Protein AF-A0A8J4RFL9-F1 (afdb_monomer)

Solvent-accessible surface area (backbone atoms only — not comparable to full-atom values): 14810 Å² total; per-residue (Å²): 107,66,73,59,56,50,70,70,55,59,90,85,46,52,69,60,46,53,51,45,50,51,52,49,50,50,54,50,48,52,56,54,48,62,54,50,42,25,54,25,78,88,84,47,94,71,50,40,54,69,61,37,51,50,52,53,50,51,44,49,52,52,45,53,51,51,49,52,54,49,53,69,36,73,90,69,62,35,39,72,79,49,70,60,87,88,47,78,41,69,47,63,79,94,57,52,73,58,56,46,52,51,53,44,50,52,52,28,51,56,52,25,70,74,39,61,93,89,52,69,61,74,82,67,68,48,71,63,63,66,47,79,78,53,92,75,23,35,39,29,29,37,38,77,51,80,84,62,84,77,74,43,80,45,70,36,76,41,65,64,75,44,64,86,51,29,49,51,58,20,54,52,51,50,52,47,52,49,50,39,71,75,66,71,39,68,66,61,48,49,54,52,50,54,50,53,52,50,29,56,78,70,64,69,60,69,67,77,32,67,49,74,62,64,70,30,52,82,94,72,67,77,80,87,47,90,84,69,57,53,71,58,46,50,50,45,53,55,47,24,72,78,38,71,84,60,62,76,54,80,61,73

Radius of gyration: 23.86 Å; Cα contacts (8 Å, |Δi|>4): 238; chains: 1; bounding box: 53×43×61 Å

InterPro domains:
  IPR006134 DNA-directed DNA polymerase, family B, multifunctional domain [PF00136] (2-241)
  IPR017964 DNA-directed DNA polymerase, family B, conserved site [PS00116] (82-90)
  IPR023211 DNA polymerase, palm domain superfamily [G3DSA:3.90.1600.10] (46-157)
  IPR030559 DNA polymerase zeta catalytic subunit [PTHR45812] (1-252)
  IPR042087 DNA polymerase family B, thumb domain [G3DSA:1.10.132.60] (158-251)
  IPR043502 DNA/RNA polymerase superfamily [SSF56672] (2-246)

Foldseek 3Di:
DLVVVLVPDDPVPVVVNVVSVVVVVVVVVVVVVVLVLLCPVPPHPHHPVVVNVVVQVVLVVLVVVLQVVQCPDVVQVWHFDDDDSQDTDIDRPPDDPVVCVVSVVVSQVVSQVVDDPPDGDDDAWDFPPKDDDDVQFIWGFIDRDPPDPDTDTDTTPDPLPDLQFFQLVNVLVVVLVVCCRPPVDPVVSVVSVVVSVVCVVVVVDDCNRRDHDFFDAPPPFDPPDPVRDDPVVVVQVVVCVVPVVSRDDGRD

Mean predicted aligned error: 6.04 Å

Secondary structure (DSSP, 8-state):
-HHHHHHTS-TT-HHHHHHHHHHHHHHHHHHHHHHHHHT-TTT-SS--HHHHHHHHHHHHHHHHHHHHHHHH-GGGTEEEEEEETTEEEEEETT--HHHHHHHHHHHHHHHHHHSPTT-------EEEEEEEEETTEEEEEEESSTT--S-EEEEESSTTT-TTS-HHHHHHHHHHHHHHHHH--HHHHHHHHHHHHHHHHTT-S-GGGG-------TTSS--S-GGGS-HHHHHHHHHHHH-GGGPPPTT-

Sequence (252 aa):
MVKQAMKRLSPLQKILHRSFNARQLALKLIANVTYGYTAAGFTGRMPYAELADNIVQCGRSTLEKAISFVNAHDKWKAKVIYGDTDSLFVLLKGCTVKESFRIGNEIVSAITAMNPNLVTLKMEKLYHPCFLLTKKRYVGYSYESPEQSELVFDAKGIEIVRRDTCGAVSKTLEKSLRLFFEHQNTSELKAYLQRQWTQILSGRVSLQDFVFTKEVRFGTYYTRSSSSLPPAAIVATKAMRADPRVEPRYAE

Nearest PDB structures (foldseek):
  8tlt-assembly1_A  TM=9.869E-01  e=3.791E-23  Saccharomyces cerevisiae
  8tlq-assembly1_A  TM=9.844E-01  e=4.289E-23  Saccharomyces cerevisiae
  6v93-assembly1_A  TM=9.829E-01  e=3.564E-23  Saccharomyces cerevisiae S288C
  7s0t-assembly1_A  TM=9.514E-01  e=1.805E-20  Saccharomyces cerevisiae
  6v8p-assembly1_A  TM=9.166E-01  e=1.592E-17  Saccharomyces cerevisiae S288C

Organism: NCBI:txid60419

Structure (mmCIF, N/CA/C/O backbone):
data_AF-A0A8J4RFL9-F1
#
_entry.id   AF-A0A8J4RFL9-F1
#
loop_
_atom_site.group_PDB
_atom_site.id
_atom_site.type_symbol
_atom_site.label_atom_id
_atom_site.label_alt_id
_atom_site.label_comp_id
_atom_site.label_asym_id
_atom_site.label_entity_id
_atom_site.label_seq_id
_atom_site.pdbx_PDB_ins_code
_atom_site.Cartn_x
_atom_site.Cartn_y
_atom_site.Cartn_z
_atom_site.occupancy
_atom_site.B_iso_or_equiv
_atom_site.auth_seq_id
_atom_site.auth_comp_id
_atom_site.auth_asym_id
_atom_site.auth_atom_id
_atom_site.pdbx_PDB_model_num
ATOM 1 N N . MET A 1 1 ? 3.009 21.215 12.769 1.00 84.56 1 MET A N 1
ATOM 2 C CA . MET A 1 1 ? 3.245 22.433 11.958 1.00 84.56 1 MET A CA 1
ATOM 3 C C . MET A 1 1 ? 3.033 22.220 10.454 1.00 84.56 1 MET A C 1
ATOM 5 O O . MET A 1 1 ? 1.976 22.609 9.984 1.00 84.56 1 MET A O 1
ATOM 9 N N . VAL A 1 2 ? 3.927 21.564 9.689 1.00 90.62 2 VAL A N 1
ATOM 10 C CA . VAL A 1 2 ? 3.789 21.469 8.205 1.00 90.62 2 VAL A CA 1
ATOM 11 C C . VAL A 1 2 ? 2.488 20.787 7.760 1.00 90.62 2 VAL A C 1
ATOM 13 O O . VAL A 1 2 ? 1.747 21.343 6.958 1.00 90.62 2 VAL A O 1
ATOM 16 N N . LYS A 1 3 ? 2.143 19.627 8.340 1.00 89.00 3 LYS A N 1
ATOM 17 C CA . LYS A 1 3 ? 0.873 18.937 8.037 1.00 89.00 3 LYS A CA 1
ATOM 18 C C . LYS A 1 3 ? -0.366 19.770 8.401 1.00 89.00 3 LYS A C 1
ATOM 20 O O . LYS A 1 3 ? -1.369 19.693 7.707 1.00 89.00 3 LYS A O 1
ATOM 25 N N . GLN A 1 4 ? -0.306 20.568 9.471 1.00 89.19 4 GLN A N 1
ATOM 26 C CA . GLN A 1 4 ? -1.409 21.455 9.869 1.00 89.19 4 GLN A CA 1
ATOM 27 C C . GLN A 1 4 ? -1.546 22.637 8.906 1.00 89.19 4 GLN A C 1
ATOM 29 O O . GLN A 1 4 ? -2.660 22.968 8.523 1.00 89.19 4 GLN A O 1
ATOM 34 N N . ALA A 1 5 ? -0.429 23.232 8.478 1.00 89.94 5 ALA A N 1
ATOM 35 C CA . ALA A 1 5 ? -0.427 24.279 7.460 1.00 89.94 5 ALA A CA 1
ATOM 36 C C . ALA A 1 5 ? -0.987 23.760 6.127 1.00 89.94 5 ALA A C 1
ATOM 38 O O . ALA A 1 5 ? -1.811 24.425 5.515 1.00 89.94 5 ALA A O 1
ATOM 39 N N . MET A 1 6 ? -0.618 22.537 5.731 1.00 90.25 6 MET A N 1
ATOM 40 C CA . MET A 1 6 ? -1.117 21.893 4.512 1.00 90.25 6 MET A CA 1
ATOM 41 C C . MET A 1 6 ? -2.640 21.706 4.520 1.00 90.25 6 MET A C 1
ATOM 43 O O . MET A 1 6 ? -3.277 21.941 3.502 1.00 90.25 6 MET A O 1
ATOM 4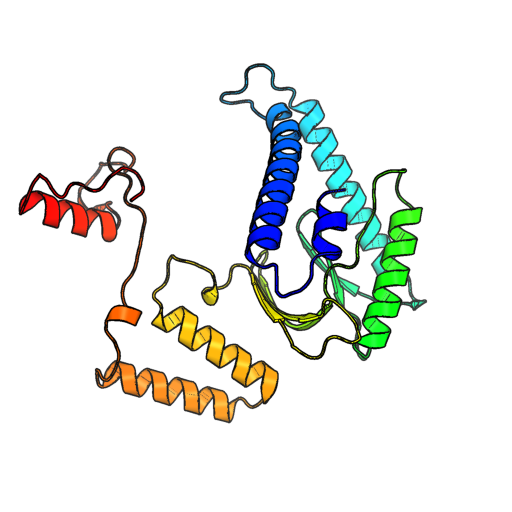7 N N . LYS A 1 7 ? -3.234 21.363 5.673 1.00 86.69 7 LYS A N 1
ATOM 48 C CA . LYS A 1 7 ? -4.696 21.243 5.830 1.00 86.69 7 LYS A CA 1
ATOM 49 C C . LYS A 1 7 ? -5.455 22.573 5.730 1.00 86.69 7 LYS A C 1
ATOM 51 O O . LYS A 1 7 ? -6.658 22.550 5.523 1.00 86.69 7 LYS A O 1
ATOM 56 N N . ARG A 1 8 ? -4.784 23.711 5.932 1.00 89.12 8 ARG A N 1
ATOM 57 C CA . ARG A 1 8 ? -5.395 25.051 5.858 1.00 89.12 8 ARG A CA 1
ATOM 58 C C . ARG A 1 8 ? -5.374 25.638 4.444 1.00 89.12 8 ARG A C 1
ATOM 60 O O . ARG A 1 8 ? -5.935 26.706 4.234 1.00 89.12 8 ARG A O 1
ATOM 67 N N . LEU A 1 9 ? -4.691 24.985 3.502 1.00 87.88 9 LEU A N 1
ATOM 68 C CA . LEU A 1 9 ? -4.610 25.445 2.118 1.00 87.88 9 LEU A CA 1
ATOM 69 C C . LEU A 1 9 ? -5.938 25.231 1.395 1.00 87.88 9 LEU A C 1
ATOM 71 O O . LEU A 1 9 ? -6.615 24.225 1.610 1.00 87.88 9 LEU A O 1
ATOM 75 N N . SER A 1 10 ? -6.279 26.153 0.496 1.00 85.81 10 SER A N 1
ATOM 76 C CA . SER A 1 10 ? -7.449 25.984 -0.363 1.00 85.81 10 SER A CA 1
ATOM 77 C C . SER A 1 10 ? -7.164 24.982 -1.498 1.00 85.81 10 SER A C 1
ATOM 79 O O . SER A 1 10 ? -6.012 24.845 -1.927 1.00 85.81 10 SER A O 1
ATOM 81 N N . PRO A 1 11 ? -8.194 24.317 -2.060 1.00 80.44 11 PRO A N 1
ATOM 82 C CA . PRO A 1 11 ? -8.027 23.374 -3.176 1.00 80.44 11 PRO A CA 1
ATOM 83 C C . PRO A 1 11 ? -7.382 23.978 -4.437 1.00 80.44 11 PRO A C 1
ATOM 85 O O . PRO A 1 11 ? -6.819 23.255 -5.261 1.00 80.44 11 PRO A O 1
ATOM 88 N N . LEU A 1 12 ? -7.436 25.306 -4.588 1.00 84.62 12 LEU A N 1
ATOM 89 C CA . LEU A 1 12 ? -6.834 26.041 -5.704 1.00 84.62 12 LEU A CA 1
ATOM 90 C C . LEU A 1 12 ? -5.298 26.100 -5.604 1.00 84.62 12 LEU A C 1
ATOM 92 O O . LEU A 1 12 ? -4.608 26.197 -6.617 1.00 84.62 12 LEU A O 1
ATOM 96 N N . GLN A 1 13 ? -4.730 25.970 -4.402 1.00 90.19 13 GLN A N 1
ATOM 97 C CA . GLN A 1 13 ? -3.293 26.108 -4.141 1.00 90.19 13 GLN A CA 1
ATOM 98 C C . GLN A 1 13 ? -2.518 24.793 -4.350 1.00 90.19 13 GLN A C 1
ATOM 100 O O . GLN A 1 13 ? -1.691 24.395 -3.525 1.00 90.19 13 GLN A O 1
ATOM 105 N N . LYS A 1 14 ? -2.747 24.111 -5.481 1.00 90.44 14 LYS A N 1
ATOM 106 C CA . LYS A 1 14 ? -2.173 22.779 -5.768 1.00 90.44 14 LYS A CA 1
ATOM 107 C C . LYS A 1 14 ? -0.639 22.753 -5.734 1.00 90.44 14 LYS A C 1
ATOM 109 O O . LYS A 1 14 ? -0.051 21.800 -5.224 1.00 90.44 14 LYS A O 1
ATOM 114 N N . ILE A 1 15 ? 0.017 23.802 -6.239 1.00 93.25 15 ILE A N 1
ATOM 115 C CA . ILE A 1 15 ? 1.488 23.907 -6.262 1.00 93.25 15 ILE A CA 1
ATOM 116 C C . ILE A 1 15 ? 2.044 23.976 -4.834 1.00 93.25 15 ILE A C 1
ATOM 118 O O . ILE A 1 15 ? 2.958 23.228 -4.480 1.00 93.25 15 ILE A O 1
ATOM 122 N N . LEU A 1 16 ? 1.457 24.830 -3.992 1.00 92.81 16 LEU A N 1
ATOM 123 C CA . LEU A 1 16 ? 1.880 24.986 -2.603 1.00 92.81 16 LEU A CA 1
ATOM 124 C C . LEU A 1 16 ? 1.601 23.716 -1.791 1.00 92.81 16 LEU A C 1
ATOM 126 O O . LEU A 1 16 ? 2.461 23.274 -1.029 1.00 92.81 16 LEU A O 1
ATOM 130 N N . HIS A 1 17 ? 0.456 23.069 -2.029 1.00 92.62 17 HIS A N 1
ATOM 131 C CA . HIS A 1 17 ? 0.139 21.770 -1.441 1.00 92.62 17 HIS A CA 1
ATOM 132 C C . HIS A 1 17 ? 1.190 20.712 -1.812 1.00 92.62 17 HIS A C 1
ATOM 134 O O . HIS A 1 17 ? 1.687 20.002 -0.937 1.00 92.62 17 HIS A O 1
ATOM 140 N N . ARG A 1 18 ? 1.602 20.636 -3.088 1.00 92.44 18 ARG A N 1
ATOM 141 C CA . ARG A 1 18 ? 2.669 19.724 -3.538 1.00 92.44 18 ARG A CA 1
ATOM 142 C C . ARG A 1 18 ? 3.997 20.008 -2.831 1.00 92.44 18 ARG A C 1
ATOM 144 O O . ARG A 1 18 ? 4.653 19.063 -2.395 1.00 92.44 18 ARG A O 1
ATOM 151 N N . SER A 1 19 ? 4.367 21.279 -2.679 1.00 94.25 19 SER A N 1
ATOM 152 C CA . SER A 1 19 ? 5.590 21.690 -1.976 1.00 94.25 19 SER A CA 1
ATOM 153 C C . SER A 1 19 ? 5.569 21.299 -0.490 1.00 94.25 19 SER A C 1
ATOM 155 O O . SER A 1 19 ? 6.501 20.665 0.009 1.00 94.25 19 SER A O 1
ATOM 157 N N . PHE A 1 20 ? 4.472 21.574 0.223 1.00 94.56 20 PHE A N 1
ATOM 158 C CA . PHE A 1 20 ? 4.328 21.178 1.630 1.00 94.56 20 PHE A CA 1
ATOM 159 C C . PHE A 1 20 ? 4.263 19.662 1.814 1.00 94.56 20 PHE A C 1
ATOM 161 O O . PHE A 1 20 ? 4.826 19.143 2.783 1.00 94.56 20 PHE A O 1
ATOM 168 N N . ASN A 1 21 ? 3.649 18.943 0.872 1.00 94.00 21 ASN A N 1
ATOM 169 C CA . ASN A 1 21 ? 3.651 17.488 0.882 1.00 94.00 21 ASN A CA 1
ATOM 170 C C . ASN A 1 21 ? 5.071 16.924 0.684 1.00 94.00 21 ASN A C 1
ATOM 172 O O . ASN A 1 21 ? 5.480 16.022 1.410 1.00 94.00 21 ASN A O 1
ATOM 176 N N . ALA A 1 22 ? 5.867 17.492 -0.227 1.00 94.88 22 ALA A N 1
ATOM 177 C CA . ALA A 1 22 ? 7.271 17.110 -0.381 1.00 94.88 22 ALA A CA 1
ATOM 178 C C . ALA A 1 22 ? 8.072 17.378 0.907 1.00 94.88 22 ALA A C 1
ATOM 180 O O . ALA A 1 22 ? 8.805 16.508 1.375 1.00 94.88 22 ALA A O 1
ATOM 181 N N . ARG A 1 23 ? 7.864 18.539 1.545 1.00 95.81 23 ARG A N 1
ATOM 182 C CA . ARG A 1 23 ? 8.533 18.892 2.807 1.00 95.81 23 ARG A CA 1
ATOM 183 C C . ARG A 1 23 ? 8.178 17.941 3.951 1.00 95.81 23 ARG A C 1
ATOM 185 O O . ARG A 1 23 ? 9.069 17.526 4.686 1.00 95.81 23 ARG A O 1
ATOM 192 N N . GLN A 1 24 ? 6.904 17.577 4.123 1.00 95.81 24 GLN A N 1
ATOM 193 C CA . GLN A 1 24 ? 6.524 16.635 5.185 1.00 95.81 24 GLN A CA 1
ATOM 194 C C . GLN A 1 24 ? 7.050 15.216 4.915 1.00 95.81 24 GLN A C 1
ATOM 196 O O . GLN A 1 24 ? 7.450 14.544 5.863 1.00 95.81 24 GLN A O 1
ATOM 201 N N . LEU A 1 25 ? 7.116 14.788 3.645 1.00 95.31 25 LEU A N 1
ATOM 202 C CA . LEU A 1 25 ? 7.735 13.513 3.268 1.00 95.31 25 LEU A CA 1
ATOM 203 C C . LEU A 1 25 ? 9.239 13.508 3.551 1.00 95.31 25 LEU A C 1
ATOM 205 O O . LEU A 1 25 ? 9.736 12.521 4.081 1.00 95.31 25 LEU A O 1
ATOM 209 N N . ALA A 1 26 ? 9.945 14.604 3.267 1.00 96.69 26 ALA A N 1
ATOM 210 C CA . ALA A 1 26 ? 11.363 14.737 3.591 1.00 96.69 26 ALA A CA 1
ATOM 211 C C . ALA A 1 26 ? 11.608 14.653 5.106 1.00 96.69 26 ALA A C 1
ATOM 213 O O . ALA A 1 26 ? 12.469 13.900 5.546 1.00 96.69 26 ALA A O 1
ATOM 214 N N . LEU A 1 27 ? 10.801 15.347 5.918 1.00 96.94 27 LEU A N 1
ATOM 215 C CA . LEU A 1 27 ? 10.886 15.259 7.382 1.00 96.94 27 LEU A CA 1
ATOM 216 C C . LEU A 1 27 ? 10.587 13.843 7.896 1.00 96.94 27 LEU A C 1
ATOM 218 O O . LEU A 1 27 ? 11.283 13.354 8.783 1.00 96.94 27 LEU A O 1
ATOM 222 N N . LYS A 1 28 ? 9.583 13.167 7.320 1.00 95.75 28 LYS A N 1
ATOM 223 C CA . LYS A 1 28 ? 9.293 11.758 7.624 1.00 95.75 28 LYS A CA 1
ATOM 224 C C . LYS A 1 28 ? 10.485 10.868 7.271 1.00 95.75 28 LYS A C 1
ATOM 226 O O . LYS A 1 28 ? 10.839 9.996 8.056 1.00 95.75 28 LYS A O 1
ATOM 231 N N . LEU A 1 29 ? 11.095 11.083 6.107 1.00 96.31 29 LEU A N 1
ATOM 232 C CA . LEU A 1 29 ? 12.252 10.314 5.668 1.00 96.31 29 LEU A CA 1
ATOM 233 C C . LEU A 1 29 ? 13.429 10.511 6.622 1.00 96.31 29 LEU A C 1
ATOM 235 O O . LEU A 1 29 ? 14.004 9.511 7.026 1.00 96.31 29 LEU A O 1
ATOM 239 N N . ILE A 1 30 ? 13.722 11.750 7.035 1.00 97.00 30 ILE A N 1
ATOM 240 C CA . ILE A 1 30 ? 14.765 12.057 8.027 1.00 97.00 30 ILE A CA 1
ATOM 241 C C . ILE A 1 30 ? 14.536 11.250 9.309 1.00 97.00 30 ILE A C 1
ATOM 243 O O . ILE A 1 30 ? 15.426 10.520 9.726 1.00 97.00 30 ILE A O 1
ATOM 247 N N . ALA A 1 31 ? 13.330 11.294 9.882 1.00 95.31 31 ALA A N 1
ATOM 248 C CA . ALA A 1 31 ? 13.017 10.526 11.088 1.00 95.31 31 ALA A CA 1
ATOM 249 C C . ALA A 1 31 ? 13.200 9.008 10.886 1.00 95.31 31 ALA A C 1
ATOM 251 O O . ALA A 1 31 ? 13.800 8.332 11.722 1.00 95.31 31 ALA A O 1
ATOM 252 N N . ASN A 1 32 ? 12.736 8.476 9.751 1.00 94.62 32 ASN A N 1
ATOM 253 C CA . ASN A 1 32 ? 12.863 7.055 9.430 1.00 94.62 32 ASN A CA 1
ATOM 254 C C . ASN A 1 32 ? 14.326 6.623 9.240 1.00 94.62 32 ASN A C 1
ATOM 256 O O . ASN A 1 32 ? 14.696 5.543 9.699 1.00 94.62 32 ASN A O 1
ATOM 260 N N . VAL A 1 33 ? 15.161 7.437 8.582 1.00 94.50 33 VAL A N 1
ATOM 261 C CA . VAL A 1 33 ? 16.588 7.116 8.400 1.00 94.50 33 VAL A CA 1
ATOM 262 C C . VAL A 1 33 ? 17.385 7.302 9.686 1.00 94.50 33 VAL A C 1
ATOM 264 O O . VAL A 1 33 ? 18.345 6.569 9.882 1.00 94.50 33 VAL A O 1
ATOM 267 N N . THR A 1 34 ? 16.987 8.210 10.585 1.00 94.12 34 THR A N 1
ATOM 268 C CA . THR A 1 34 ? 17.603 8.334 11.917 1.00 94.12 34 THR A CA 1
ATOM 269 C C . THR A 1 34 ? 17.445 7.042 12.711 1.00 94.12 34 THR A C 1
ATOM 271 O O . THR A 1 34 ? 18.422 6.560 13.275 1.00 94.12 34 THR A O 1
ATOM 274 N N . TYR A 1 35 ? 16.250 6.443 12.699 1.00 92.94 35 TYR A N 1
ATOM 275 C CA . TYR A 1 35 ? 16.051 5.095 13.236 1.00 92.94 35 TYR A CA 1
ATOM 276 C C . TYR A 1 35 ? 16.860 4.056 12.444 1.00 92.94 35 TYR A C 1
ATOM 278 O O . TYR A 1 35 ? 17.628 3.310 13.032 1.00 92.94 35 TYR A O 1
ATOM 286 N N . GLY A 1 36 ? 16.758 4.032 11.110 1.00 93.00 36 GLY A N 1
ATOM 287 C CA . GLY A 1 36 ? 17.457 3.037 10.285 1.00 93.00 36 GLY A CA 1
ATOM 288 C C . GLY A 1 36 ? 18.986 3.055 10.428 1.00 93.00 36 GLY A C 1
ATOM 289 O O . GLY A 1 36 ? 19.631 2.028 10.230 1.00 93.00 36 GLY A O 1
ATOM 290 N N . TYR A 1 37 ? 19.567 4.195 10.813 1.00 94.56 37 TYR A N 1
ATOM 291 C CA . TYR A 1 37 ? 20.997 4.342 11.070 1.00 94.56 37 TYR A CA 1
ATOM 292 C C . TYR A 1 37 ? 21.482 3.470 12.236 1.00 94.56 37 TYR A C 1
ATOM 294 O O . TYR A 1 37 ? 22.607 2.975 12.185 1.00 94.56 37 TYR A O 1
ATOM 302 N N . THR A 1 38 ? 20.642 3.214 13.247 1.00 94.25 38 THR A N 1
ATOM 303 C CA . THR A 1 38 ? 21.023 2.350 14.377 1.00 94.25 38 THR A CA 1
ATOM 304 C C . THR A 1 38 ? 21.258 0.905 13.925 1.00 94.25 38 THR A C 1
ATOM 306 O O . THR A 1 38 ? 22.129 0.235 14.463 1.00 94.25 38 THR A O 1
ATOM 309 N N . ALA A 1 39 ? 20.578 0.446 12.871 1.00 92.56 39 ALA A N 1
ATOM 310 C CA . ALA A 1 39 ? 20.733 -0.894 12.301 1.00 92.56 39 ALA A CA 1
ATOM 311 C C . ALA A 1 39 ? 21.729 -0.971 11.123 1.00 92.56 39 ALA A C 1
ATOM 313 O O . ALA A 1 39 ? 21.798 -1.995 10.441 1.00 92.56 39 ALA A O 1
ATOM 314 N N . ALA A 1 40 ? 22.483 0.094 10.823 1.00 91.44 40 ALA A N 1
ATOM 315 C CA . ALA A 1 40 ? 23.316 0.182 9.620 1.00 91.44 40 ALA A CA 1
ATOM 316 C C . ALA A 1 40 ? 24.628 -0.634 9.711 1.00 91.44 40 ALA A C 1
ATOM 318 O O . ALA A 1 40 ? 25.719 -0.082 9.611 1.00 91.44 40 ALA A O 1
ATOM 319 N N . GLY A 1 41 ? 24.543 -1.956 9.876 1.00 86.81 41 GLY A N 1
ATOM 320 C CA . GLY A 1 41 ? 25.707 -2.827 10.098 1.00 86.81 41 GLY A CA 1
ATOM 321 C C . GLY A 1 41 ? 26.650 -3.013 8.899 1.00 86.81 41 GLY A C 1
ATOM 322 O O . GLY A 1 41 ? 27.813 -3.336 9.099 1.00 86.81 41 GLY A O 1
ATOM 323 N N . PHE A 1 42 ? 26.187 -2.803 7.659 1.00 87.62 42 PHE A N 1
ATOM 324 C CA . PHE A 1 42 ? 27.010 -3.037 6.458 1.00 87.62 42 PHE A CA 1
ATOM 325 C C . PHE A 1 42 ? 27.883 -1.830 6.069 1.00 87.62 42 PHE A C 1
ATOM 327 O O . PHE A 1 42 ? 29.055 -1.988 5.750 1.00 87.62 42 PHE A O 1
ATOM 334 N N . THR A 1 43 ? 27.319 -0.616 6.086 1.00 89.50 43 THR A N 1
ATOM 335 C CA . THR A 1 43 ? 27.992 0.630 5.648 1.00 89.50 43 THR A CA 1
ATOM 336 C C . THR A 1 43 ? 27.878 1.776 6.659 1.00 89.50 43 THR A C 1
ATOM 338 O O . THR A 1 43 ? 28.241 2.912 6.350 1.00 89.50 43 THR A O 1
ATOM 341 N N . GLY A 1 44 ? 27.300 1.535 7.838 1.00 88.19 44 GLY A N 1
ATOM 342 C CA . GLY A 1 44 ? 27.139 2.555 8.872 1.00 88.19 44 GLY A CA 1
ATOM 343 C C . GLY A 1 44 ? 28.449 2.839 9.597 1.00 88.19 44 GLY A C 1
ATOM 344 O O . GLY A 1 44 ? 29.319 1.983 9.703 1.00 88.19 44 GLY A O 1
ATOM 345 N N . ARG A 1 45 ? 28.589 4.064 10.114 1.00 92.31 45 ARG A N 1
ATOM 346 C CA . ARG A 1 45 ? 29.795 4.478 10.853 1.00 92.31 45 ARG A CA 1
ATOM 347 C C . ARG A 1 45 ? 29.703 4.194 12.353 1.00 92.31 45 ARG A C 1
ATOM 349 O O . ARG A 1 45 ? 30.727 4.163 13.018 1.00 92.31 45 ARG A O 1
ATOM 356 N N . MET A 1 46 ? 28.488 4.035 12.883 1.00 93.44 46 MET A N 1
ATOM 357 C CA . MET A 1 46 ? 28.230 3.786 14.305 1.00 93.44 46 MET A CA 1
ATOM 358 C C . MET A 1 46 ? 26.900 3.026 14.490 1.00 93.44 46 MET A C 1
ATOM 360 O O . MET A 1 46 ? 25.918 3.622 14.940 1.00 93.44 46 MET A O 1
ATOM 364 N N . PRO A 1 47 ? 26.816 1.751 14.064 1.00 94.00 47 PRO A N 1
ATOM 365 C CA . PRO A 1 47 ? 25.626 0.937 14.283 1.00 94.00 47 PRO A CA 1
ATOM 366 C C . PRO A 1 47 ? 25.500 0.528 15.758 1.00 94.00 47 PRO A C 1
ATOM 368 O O . PRO A 1 47 ? 26.497 0.284 16.433 1.00 94.00 47 PRO A O 1
ATOM 371 N N . TYR A 1 48 ? 24.263 0.420 16.236 1.00 94.31 48 TYR A N 1
ATOM 372 C CA . TYR A 1 48 ? 23.916 -0.138 17.539 1.00 94.31 48 TYR A CA 1
ATOM 373 C C . TYR A 1 48 ? 22.657 -1.002 17.386 1.00 94.31 48 TYR A C 1
ATOM 375 O O . TYR A 1 48 ? 21.523 -0.515 17.462 1.00 94.31 48 TYR A O 1
ATOM 383 N N . ALA A 1 49 ? 22.879 -2.281 17.074 1.00 92.81 49 ALA A N 1
ATOM 384 C CA . ALA A 1 49 ? 21.836 -3.216 16.658 1.00 92.81 49 ALA A CA 1
ATOM 385 C C . ALA A 1 49 ? 20.832 -3.496 17.783 1.00 92.81 49 ALA A C 1
ATOM 387 O O . ALA A 1 49 ? 19.630 -3.544 17.537 1.00 92.81 49 ALA A O 1
ATOM 388 N N . GLU A 1 50 ? 21.299 -3.564 19.028 1.00 95.19 50 GLU A N 1
ATOM 389 C CA . GLU A 1 50 ? 20.469 -3.822 20.202 1.00 95.19 50 GLU A CA 1
ATOM 390 C C . GLU A 1 50 ? 19.409 -2.731 20.395 1.00 95.19 50 GLU A C 1
ATOM 392 O O . GLU A 1 50 ? 18.270 -3.013 20.772 1.00 95.19 50 GLU A O 1
ATOM 397 N N . LEU A 1 51 ? 19.744 -1.470 20.105 1.00 95.88 51 LEU A N 1
ATOM 398 C CA . LEU A 1 51 ? 18.763 -0.385 20.129 1.00 95.88 51 LEU A CA 1
ATOM 399 C C . LEU A 1 51 ? 17.737 -0.534 19.004 1.00 95.88 51 LEU A C 1
ATOM 401 O O . LEU A 1 51 ? 16.550 -0.311 19.237 1.00 95.88 51 LEU A O 1
ATOM 405 N N . ALA A 1 52 ? 18.170 -0.912 17.799 1.00 94.94 52 ALA A N 1
ATOM 406 C CA . ALA A 1 52 ? 17.256 -1.151 16.685 1.00 94.94 52 ALA A CA 1
ATOM 407 C C . ALA A 1 52 ? 16.259 -2.276 17.004 1.00 94.94 52 ALA A C 1
ATOM 409 O O . ALA A 1 52 ? 15.051 -2.090 16.835 1.00 94.94 52 ALA A O 1
ATOM 410 N N . ASP A 1 53 ? 16.749 -3.395 17.537 1.00 95.38 53 ASP A N 1
ATOM 411 C CA . ASP A 1 53 ? 15.936 -4.554 17.905 1.00 95.38 53 ASP A CA 1
ATOM 412 C C . ASP A 1 53 ? 14.928 -4.207 19.004 1.00 95.38 53 ASP A C 1
ATOM 414 O O . ASP A 1 53 ? 13.745 -4.537 18.888 1.00 95.38 53 ASP A O 1
ATOM 418 N N . ASN A 1 54 ? 15.354 -3.460 20.028 1.00 96.62 54 ASN A N 1
ATOM 419 C CA . ASN A 1 54 ? 14.454 -2.974 21.073 1.00 96.62 54 ASN A CA 1
ATOM 420 C C . ASN A 1 54 ? 13.346 -2.071 20.507 1.00 96.62 54 ASN A C 1
ATOM 422 O O . ASN A 1 54 ? 12.185 -2.211 20.892 1.00 96.62 54 ASN A O 1
ATOM 426 N N . ILE A 1 55 ? 13.662 -1.176 19.564 1.00 95.25 55 ILE A N 1
ATOM 427 C CA . ILE A 1 55 ? 12.660 -0.317 18.914 1.00 95.25 55 ILE A CA 1
ATOM 428 C C . ILE A 1 55 ? 11.639 -1.164 18.138 1.00 95.25 55 ILE A C 1
ATOM 430 O O . ILE A 1 55 ? 10.430 -0.957 18.289 1.00 95.25 55 ILE A O 1
ATOM 434 N N . VAL A 1 56 ? 12.097 -2.140 17.346 1.00 95.69 56 VAL A N 1
ATOM 435 C CA . VAL A 1 56 ? 11.218 -3.039 16.574 1.00 95.69 56 VAL A CA 1
ATOM 436 C C . VAL A 1 56 ? 10.335 -3.872 17.500 1.00 95.69 56 VAL A C 1
ATOM 438 O O . VAL A 1 56 ? 9.127 -3.978 17.269 1.00 95.69 56 VAL A O 1
ATOM 441 N N . GLN A 1 57 ? 10.907 -4.425 18.570 1.00 96.19 57 GLN A N 1
ATOM 442 C CA . GLN A 1 57 ? 10.176 -5.238 19.536 1.00 96.19 57 GLN A CA 1
ATOM 443 C C . GLN A 1 57 ? 9.129 -4.416 20.296 1.00 96.19 57 GLN A C 1
ATOM 445 O O . GLN A 1 57 ? 7.996 -4.874 20.468 1.00 96.19 57 GLN A O 1
ATOM 450 N N . CYS A 1 58 ? 9.455 -3.183 20.690 1.00 94.88 58 CYS A N 1
ATOM 451 C CA . CYS A 1 58 ? 8.496 -2.251 21.283 1.00 94.88 58 CYS A CA 1
ATOM 452 C C . CYS A 1 58 ? 7.342 -1.937 20.321 1.00 94.88 58 CYS A C 1
ATOM 454 O O . CYS A 1 58 ? 6.177 -1.979 20.728 1.00 94.88 58 CYS A O 1
ATOM 456 N N . GLY A 1 59 ? 7.637 -1.681 19.041 1.00 94.56 59 GLY A N 1
ATOM 457 C CA . GLY A 1 59 ? 6.616 -1.458 18.012 1.00 94.56 59 GLY A CA 1
ATOM 458 C C . GLY A 1 59 ? 5.690 -2.665 17.845 1.00 94.56 59 GLY A C 1
ATOM 459 O O . GLY A 1 59 ? 4.466 -2.526 17.892 1.00 94.56 59 GLY A O 1
ATOM 460 N N . ARG A 1 60 ? 6.266 -3.869 17.752 1.00 95.69 60 ARG A N 1
ATOM 461 C CA . ARG A 1 60 ? 5.513 -5.125 17.653 1.00 95.69 60 ARG A CA 1
ATOM 462 C C . ARG A 1 60 ? 4.629 -5.368 18.875 1.00 95.69 60 ARG A C 1
ATOM 464 O O . ARG A 1 60 ? 3.441 -5.629 18.712 1.00 95.69 60 ARG A O 1
ATOM 471 N N . SER A 1 61 ? 5.183 -5.237 20.080 1.00 95.56 61 SER A N 1
ATOM 472 C CA . SER A 1 61 ? 4.439 -5.406 21.334 1.00 95.56 61 SER A CA 1
ATOM 473 C C . SER A 1 61 ? 3.277 -4.415 21.436 1.00 95.56 61 SER A C 1
ATOM 475 O O . SER A 1 61 ? 2.175 -4.784 21.835 1.00 95.56 61 SER A O 1
ATOM 477 N N . THR A 1 62 ? 3.495 -3.164 21.021 1.00 95.38 62 THR A N 1
ATOM 478 C CA . THR A 1 62 ? 2.455 -2.125 20.996 1.00 95.38 62 THR A CA 1
ATOM 479 C C . THR A 1 62 ? 1.318 -2.496 20.043 1.00 95.38 62 THR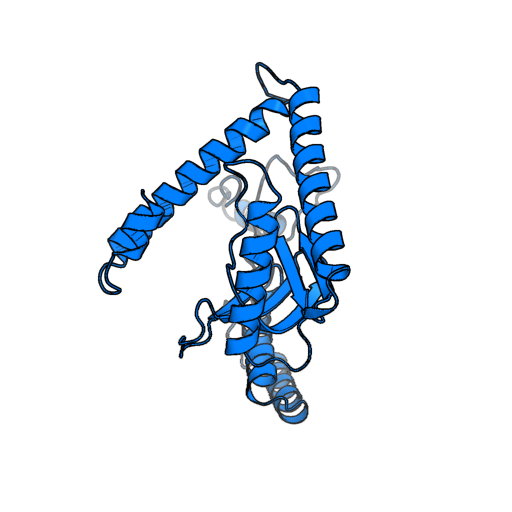 A C 1
ATOM 481 O O . THR A 1 62 ? 0.146 -2.400 20.413 1.00 95.38 62 THR A O 1
ATOM 484 N N . LEU A 1 63 ? 1.650 -2.981 18.842 1.00 95.25 63 LEU A N 1
ATOM 485 C CA . LEU A 1 63 ? 0.661 -3.428 17.862 1.00 95.25 63 LEU A CA 1
ATOM 486 C C . LEU A 1 63 ? -0.125 -4.647 18.367 1.00 95.25 63 LEU A C 1
ATOM 488 O O . LEU A 1 63 ? -1.351 -4.647 18.315 1.00 95.25 63 LEU A O 1
ATOM 492 N N . GLU A 1 64 ? 0.554 -5.669 18.887 1.00 95.50 64 GLU A N 1
ATOM 493 C CA . GLU A 1 64 ? -0.081 -6.890 19.405 1.00 95.50 64 GLU A CA 1
ATOM 494 C C . GLU A 1 64 ? -1.016 -6.589 20.589 1.00 95.50 64 GLU A C 1
ATOM 496 O O . GLU A 1 64 ? -2.130 -7.118 20.646 1.00 95.50 64 GLU A O 1
ATOM 501 N N . LYS A 1 65 ? -0.624 -5.675 21.488 1.00 95.19 65 LYS A N 1
ATOM 502 C CA . LYS A 1 65 ? -1.490 -5.183 22.574 1.00 95.19 65 LYS A CA 1
ATOM 503 C C . LYS A 1 65 ? -2.732 -4.477 22.035 1.00 95.19 65 LYS A C 1
ATOM 505 O O . LYS A 1 65 ? -3.833 -4.768 22.498 1.00 95.19 65 LYS A O 1
ATOM 510 N N . ALA A 1 66 ? -2.579 -3.606 21.036 1.00 95.56 66 ALA A N 1
ATOM 511 C CA . ALA A 1 66 ? -3.708 -2.939 20.392 1.00 95.56 66 ALA A CA 1
ATOM 512 C C . ALA A 1 66 ? -4.666 -3.945 19.722 1.00 95.56 66 ALA A C 1
ATOM 514 O O . ALA A 1 66 ? -5.880 -3.822 19.869 1.00 95.56 66 ALA A O 1
ATOM 515 N N . ILE A 1 67 ? -4.136 -4.974 19.048 1.00 95.69 67 ILE A N 1
ATOM 516 C CA . ILE A 1 67 ? -4.936 -6.052 18.438 1.00 95.69 67 ILE A CA 1
ATOM 517 C C . ILE A 1 67 ? -5.734 -6.808 19.499 1.00 95.69 67 ILE A C 1
ATOM 519 O O . ILE A 1 67 ? -6.941 -7.000 19.342 1.00 95.69 67 ILE A O 1
ATOM 523 N N . SER A 1 68 ? -5.060 -7.241 20.568 1.00 95.31 68 SER A N 1
ATOM 524 C CA . SER A 1 68 ? -5.685 -7.974 21.670 1.00 95.31 68 SER A CA 1
ATOM 525 C C . SER A 1 68 ? -6.799 -7.148 22.314 1.00 95.31 68 SER A C 1
ATOM 527 O O . SER A 1 68 ? -7.918 -7.630 22.472 1.00 95.31 68 SER A O 1
ATOM 529 N N . PHE A 1 69 ? -6.530 -5.869 22.579 1.00 95.38 69 PHE A N 1
ATOM 530 C CA . PHE A 1 69 ? -7.490 -4.954 23.184 1.00 95.38 69 PHE A CA 1
ATOM 531 C C . PHE A 1 69 ? -8.742 -4.743 22.323 1.00 95.38 69 PHE A C 1
ATOM 533 O O . PHE A 1 69 ? -9.853 -4.814 22.842 1.00 95.38 69 PHE A O 1
ATOM 540 N N . VAL A 1 70 ? -8.587 -4.536 21.009 1.00 95.50 70 VAL A N 1
ATOM 541 C CA . VAL A 1 70 ? -9.734 -4.375 20.095 1.00 95.50 70 VAL A CA 1
ATOM 542 C C . VAL A 1 70 ? -10.568 -5.650 20.020 1.00 95.50 70 VAL A C 1
ATOM 544 O O . VAL A 1 70 ? -11.792 -5.574 20.067 1.00 95.50 70 VAL A O 1
ATOM 547 N N . ASN A 1 71 ? -9.921 -6.814 19.919 1.00 94.69 71 ASN A N 1
ATOM 548 C CA . ASN A 1 71 ? -10.622 -8.094 19.805 1.00 94.69 71 ASN A CA 1
ATOM 549 C C . ASN A 1 71 ? -11.316 -8.520 21.111 1.00 94.69 71 ASN A C 1
ATOM 551 O O . ASN A 1 71 ? -12.313 -9.230 21.045 1.00 94.69 71 ASN A O 1
ATOM 555 N N . ALA A 1 72 ? -10.804 -8.109 22.275 1.00 93.81 72 ALA A N 1
ATOM 556 C CA . ALA A 1 72 ? -11.388 -8.423 23.581 1.00 93.81 72 ALA A CA 1
ATOM 557 C C . ALA A 1 72 ? -12.564 -7.503 23.969 1.00 93.81 72 ALA A C 1
ATOM 559 O O . ALA A 1 72 ? -13.230 -7.745 24.973 1.00 93.81 72 ALA A O 1
ATOM 560 N N . HIS A 1 73 ? -12.810 -6.422 23.222 1.00 91.12 73 HIS A N 1
ATOM 561 C CA . HIS A 1 73 ? -13.827 -5.437 23.578 1.00 91.12 73 HIS A CA 1
ATOM 562 C C . HIS A 1 73 ? -15.195 -5.765 22.954 1.00 91.12 73 HIS A C 1
ATOM 564 O O . HIS A 1 73 ? -15.525 -5.324 21.849 1.00 91.12 73 HIS A O 1
ATOM 570 N N . ASP A 1 74 ? -16.034 -6.489 23.698 1.00 88.12 74 ASP A N 1
ATOM 571 C CA . ASP A 1 74 ? -17.327 -7.006 23.213 1.00 88.12 74 ASP A CA 1
ATOM 572 C C . ASP A 1 74 ? -18.295 -5.926 22.702 1.00 88.12 74 ASP A C 1
ATOM 574 O O . ASP A 1 74 ? -19.078 -6.161 21.777 1.00 88.12 74 ASP A O 1
ATOM 578 N N . LYS A 1 75 ? -18.233 -4.711 23.265 1.00 89.69 75 LYS A N 1
ATOM 579 C CA . LYS A 1 75 ? -19.139 -3.606 22.906 1.00 89.69 75 LYS A CA 1
ATOM 580 C C . LYS A 1 75 ? -18.990 -3.160 21.453 1.00 89.69 75 LYS A C 1
ATOM 582 O O . LYS A 1 75 ? -19.982 -2.786 20.832 1.00 89.69 75 LYS A O 1
ATOM 587 N N . TRP A 1 76 ? -17.775 -3.202 20.906 1.00 90.75 76 TRP A N 1
ATOM 588 C CA . TRP A 1 76 ? -17.517 -2.739 19.542 1.00 90.75 76 TRP A CA 1
ATOM 589 C C . TRP A 1 76 ? -17.891 -3.774 18.483 1.00 90.75 76 TRP A C 1
ATOM 591 O O . TRP A 1 76 ? -18.018 -3.409 17.315 1.00 90.75 76 TRP A O 1
ATOM 601 N N . LYS A 1 77 ? -18.059 -5.052 18.867 1.00 91.06 77 LYS A N 1
ATOM 602 C CA . LYS A 1 77 ? -18.265 -6.181 17.936 1.00 91.06 77 LYS A CA 1
ATOM 603 C C . LYS A 1 77 ? -17.263 -6.152 16.769 1.00 91.06 77 LYS A C 1
ATOM 605 O O . LYS A 1 77 ? -17.593 -6.461 15.622 1.00 91.06 77 LYS A O 1
ATOM 610 N N . ALA A 1 78 ? -16.042 -5.735 17.084 1.00 94.31 78 ALA A N 1
ATOM 611 C CA . ALA A 1 78 ? -14.973 -5.461 16.146 1.00 94.31 78 ALA A CA 1
ATOM 612 C C . ALA A 1 78 ? -14.028 -6.659 16.049 1.00 94.31 78 ALA A C 1
ATOM 614 O O . ALA A 1 78 ? -13.762 -7.332 17.042 1.00 94.31 78 ALA A O 1
ATOM 615 N N . LYS A 1 79 ? -13.491 -6.914 14.854 1.00 95.19 79 LYS A N 1
ATOM 616 C CA . LYS A 1 79 ? -12.457 -7.937 14.664 1.00 95.19 79 LYS A CA 1
ATOM 617 C C . LYS A 1 79 ? -11.313 -7.391 13.833 1.00 95.19 79 LYS A C 1
ATOM 619 O O . LYS A 1 79 ? -11.531 -6.952 12.706 1.00 95.19 79 LYS A O 1
ATOM 624 N N . VAL A 1 80 ? -10.089 -7.471 14.340 1.00 96.31 80 VAL A N 1
ATOM 625 C CA . VAL A 1 80 ? -8.906 -7.148 13.536 1.00 96.31 80 VAL A CA 1
ATOM 626 C C . VAL A 1 80 ? -8.681 -8.259 12.509 1.00 96.31 80 VAL A C 1
ATOM 628 O O . VAL A 1 80 ? -8.540 -9.427 12.871 1.00 96.31 80 VAL A O 1
ATOM 631 N N . ILE A 1 81 ? -8.668 -7.901 11.225 1.00 95.00 81 ILE A N 1
ATOM 632 C CA . ILE A 1 81 ? -8.516 -8.847 10.104 1.00 95.00 81 ILE A CA 1
ATOM 633 C C . ILE A 1 81 ? -7.167 -8.732 9.396 1.00 95.00 81 ILE A C 1
ATOM 635 O O . ILE A 1 81 ? -6.741 -9.670 8.728 1.00 95.00 81 ILE A O 1
ATOM 639 N N . TYR A 1 82 ? -6.494 -7.591 9.530 1.00 93.50 82 TYR A N 1
ATOM 640 C CA . TYR A 1 82 ? -5.191 -7.353 8.925 1.00 93.50 82 TYR A CA 1
ATOM 641 C C . TYR A 1 82 ? -4.403 -6.327 9.745 1.00 93.50 82 TYR A C 1
ATOM 643 O O . TYR A 1 82 ? -4.983 -5.448 10.382 1.00 93.50 82 TYR A O 1
ATOM 651 N N . GLY A 1 83 ? -3.080 -6.447 9.732 1.00 90.75 83 GLY A N 1
ATOM 652 C CA . GLY A 1 83 ? -2.171 -5.475 10.321 1.00 90.75 83 GLY A CA 1
ATOM 653 C C . GLY A 1 83 ? -0.819 -5.527 9.621 1.00 90.75 83 GLY A C 1
ATOM 654 O O . GLY A 1 83 ? -0.329 -6.610 9.293 1.00 90.75 83 GLY A O 1
ATOM 655 N N . ASP A 1 84 ? -0.240 -4.360 9.363 1.00 88.94 84 ASP A N 1
ATOM 656 C CA . ASP A 1 84 ? 1.069 -4.208 8.721 1.00 88.94 84 ASP A CA 1
ATOM 657 C C . ASP A 1 84 ? 1.849 -3.152 9.487 1.00 88.94 84 ASP A C 1
ATOM 659 O O . ASP A 1 84 ? 1.541 -1.973 9.348 1.00 88.94 84 ASP A O 1
ATOM 663 N N . THR A 1 85 ? 2.787 -3.607 10.326 1.00 88.38 85 THR A N 1
ATOM 664 C CA . THR A 1 85 ? 3.729 -2.843 11.173 1.00 88.38 85 THR A CA 1
ATOM 665 C C . THR A 1 85 ? 3.136 -1.777 12.100 1.00 88.38 85 THR A C 1
ATOM 667 O O . THR A 1 85 ? 3.293 -1.862 13.312 1.00 88.38 85 THR A O 1
ATOM 670 N N . ASP A 1 86 ? 2.479 -0.777 11.537 1.00 89.81 86 ASP A N 1
ATOM 671 C CA . ASP A 1 86 ? 1.956 0.439 12.154 1.00 89.81 86 ASP A CA 1
ATOM 672 C C . ASP A 1 86 ? 0.460 0.653 11.851 1.00 89.81 86 ASP A C 1
ATOM 674 O O . ASP A 1 86 ? -0.135 1.625 12.314 1.00 89.81 86 ASP A O 1
ATOM 678 N N . SER A 1 87 ? -0.164 -0.255 11.094 1.00 92.50 87 SER A N 1
ATOM 679 C CA . SER A 1 87 ? -1.568 -0.175 10.684 1.00 92.50 87 SER A CA 1
ATOM 680 C C . SER A 1 87 ? -2.401 -1.359 11.178 1.00 92.50 87 SER A C 1
ATOM 682 O O . SER A 1 87 ? -1.915 -2.486 11.295 1.00 92.50 87 SER A O 1
ATOM 684 N N . LEU A 1 88 ? -3.682 -1.091 11.448 1.00 94.19 88 LEU A N 1
ATOM 685 C CA . LEU A 1 88 ? -4.679 -2.043 11.939 1.00 94.19 88 LEU A CA 1
ATOM 686 C C . LEU A 1 88 ? -5.941 -1.927 11.087 1.00 94.19 88 LEU A C 1
ATOM 688 O O . LEU A 1 88 ? -6.478 -0.836 10.911 1.00 94.19 88 LEU A O 1
ATOM 692 N N . PHE A 1 89 ? -6.425 -3.050 10.569 1.00 95.88 89 PHE A N 1
ATOM 693 C CA . PHE A 1 89 ? -7.650 -3.118 9.782 1.00 95.88 89 PHE A CA 1
ATOM 694 C C . PHE A 1 89 ? -8.698 -3.836 10.614 1.00 95.88 89 PHE A C 1
ATOM 696 O O . PHE A 1 89 ? -8.594 -5.038 10.877 1.00 95.88 89 PHE A O 1
ATOM 703 N N . VAL A 1 90 ? -9.704 -3.075 11.026 1.00 96.06 90 VAL A N 1
ATOM 704 C CA . VAL A 1 90 ? -10.773 -3.533 11.905 1.00 96.06 90 VAL A CA 1
ATOM 705 C C . VAL A 1 90 ? -12.041 -3.729 11.083 1.00 96.06 90 VAL A C 1
ATOM 707 O O . VAL A 1 90 ? -12.527 -2.801 10.442 1.00 96.06 90 VAL A O 1
ATOM 710 N N . LEU A 1 91 ? -12.573 -4.947 11.096 1.00 96.00 91 LEU A N 1
ATOM 711 C CA . LEU A 1 91 ? -13.839 -5.293 10.471 1.00 96.00 91 LEU A CA 1
ATOM 712 C C . LEU A 1 91 ? -14.991 -4.998 11.432 1.00 96.00 91 LEU A C 1
ATOM 714 O O . LEU A 1 91 ? -15.065 -5.587 12.513 1.00 96.00 91 LEU A O 1
ATOM 718 N N . LEU A 1 92 ? -15.911 -4.147 10.986 1.00 95.06 92 LEU A N 1
ATOM 719 C CA . LEU A 1 92 ? -17.183 -3.858 11.642 1.00 95.06 92 LEU A CA 1
ATOM 720 C C . LEU A 1 92 ? -18.312 -4.388 10.753 1.00 95.06 92 LEU A C 1
ATOM 722 O O . LEU A 1 92 ? -18.516 -3.907 9.638 1.00 95.06 92 LEU A O 1
ATOM 726 N N . LYS A 1 93 ? -19.012 -5.434 11.202 1.00 92.88 93 LYS A N 1
ATOM 727 C CA . LYS A 1 93 ? -20.073 -6.073 10.410 1.00 92.88 93 LYS A CA 1
ATOM 728 C C . LYS A 1 93 ? -21.402 -5.350 10.609 1.00 92.88 93 LYS A C 1
ATOM 730 O O . LYS A 1 93 ? -21.836 -5.178 11.741 1.00 92.88 93 LYS A O 1
ATOM 735 N N . GLY A 1 94 ? -22.069 -5.004 9.508 1.00 90.00 94 GLY A N 1
ATOM 736 C CA . GLY A 1 94 ? -23.414 -4.418 9.533 1.00 90.00 94 GLY A CA 1
ATOM 737 C C . GLY A 1 94 ? -23.475 -2.965 10.012 1.00 90.00 94 GLY A C 1
ATOM 738 O O . GLY A 1 94 ? -24.564 -2.473 10.276 1.00 90.00 94 GLY A O 1
ATOM 739 N N . CYS A 1 95 ? -22.335 -2.282 10.129 1.00 91.38 95 CYS A N 1
ATOM 740 C CA . CYS A 1 95 ? -22.282 -0.873 10.503 1.00 91.38 95 CYS A CA 1
ATOM 741 C C . CYS A 1 95 ? -22.345 0.024 9.266 1.00 91.38 95 CYS A C 1
ATOM 743 O O . CYS A 1 95 ? -21.744 -0.271 8.231 1.00 91.38 95 CYS A O 1
ATOM 745 N N . THR A 1 96 ? -23.013 1.166 9.398 1.00 92.56 96 THR A N 1
ATOM 746 C CA . THR A 1 96 ? -22.953 2.230 8.389 1.00 92.56 96 THR A CA 1
ATOM 747 C C . THR A 1 96 ? -21.576 2.903 8.383 1.00 92.56 96 THR A C 1
ATOM 749 O O . THR A 1 96 ? -20.803 2.795 9.341 1.00 92.56 96 THR A O 1
ATOM 752 N N . VAL A 1 97 ? -21.259 3.655 7.322 1.00 91.12 97 VAL A N 1
ATOM 753 C CA . VAL A 1 97 ? -20.004 4.428 7.234 1.00 91.12 97 VAL A CA 1
ATOM 754 C C . VAL A 1 97 ? -19.864 5.391 8.423 1.00 91.12 97 VAL A C 1
ATOM 756 O O . VAL A 1 97 ? -18.812 5.438 9.057 1.00 91.12 97 VAL A O 1
ATOM 759 N N . LYS A 1 98 ? -20.940 6.102 8.791 1.00 92.25 98 LYS A N 1
ATOM 760 C CA . LYS A 1 98 ? -20.940 7.059 9.913 1.00 92.25 98 LYS A CA 1
ATOM 761 C C . LYS A 1 98 ? -20.687 6.382 11.262 1.00 92.25 98 LYS A C 1
ATOM 763 O O . LYS A 1 98 ? -19.853 6.846 12.036 1.00 92.25 98 LYS A O 1
ATOM 768 N N . GLU A 1 99 ? -21.367 5.270 11.535 1.00 93.50 99 GLU A N 1
ATOM 769 C CA . GLU A 1 99 ? -21.157 4.500 12.770 1.00 93.50 99 GLU A CA 1
ATOM 770 C C . GLU A 1 99 ? -19.749 3.920 12.841 1.00 93.50 99 GLU A C 1
ATOM 772 O O . GLU A 1 99 ? -19.119 3.947 13.896 1.00 93.50 99 GLU A O 1
ATOM 777 N N . SER A 1 100 ? -19.233 3.448 11.708 1.00 94.56 100 SER A N 1
ATOM 778 C CA . SER A 1 100 ? -17.885 2.897 11.619 1.00 94.56 100 SER A CA 1
ATOM 779 C C . SER A 1 100 ? -16.816 3.951 11.918 1.00 94.56 100 SER A C 1
ATOM 781 O O . SER A 1 100 ? -15.848 3.652 12.614 1.00 94.56 100 SER A O 1
ATOM 783 N N . PHE A 1 101 ? -17.004 5.202 11.479 1.00 94.94 101 PHE A N 1
ATOM 784 C CA . PHE A 1 101 ? -16.141 6.313 11.893 1.00 94.94 101 PHE A CA 1
ATOM 785 C C . PHE A 1 101 ? -16.248 6.614 13.393 1.00 94.94 101 PHE A C 1
ATOM 787 O O . PHE A 1 101 ? -15.223 6.855 14.030 1.00 94.94 101 PHE A O 1
ATOM 794 N N . ARG A 1 102 ? -17.454 6.577 13.979 1.00 95.25 102 ARG A N 1
ATOM 795 C CA . ARG A 1 102 ? -17.641 6.775 15.428 1.00 95.25 102 ARG A CA 1
ATOM 796 C C . ARG A 1 102 ? -16.890 5.713 16.234 1.00 95.25 102 ARG A C 1
ATOM 798 O O . ARG A 1 102 ? -16.051 6.067 17.056 1.00 95.25 102 ARG A O 1
ATOM 805 N N . ILE A 1 103 ? -17.129 4.433 15.938 1.00 95.00 103 ILE A N 1
ATOM 806 C CA . ILE A 1 103 ? -16.467 3.299 16.603 1.00 95.00 103 ILE A CA 1
ATOM 807 C C . ILE A 1 103 ? -14.950 3.352 16.370 1.00 95.00 103 ILE A C 1
ATOM 809 O O . ILE A 1 103 ? -14.173 3.161 17.301 1.00 95.00 103 ILE A O 1
ATOM 813 N N . GLY A 1 104 ? -14.508 3.678 15.152 1.00 95.19 104 GLY A N 1
ATOM 814 C CA . GLY A 1 104 ? -13.089 3.857 14.844 1.00 95.19 104 GLY A CA 1
ATOM 815 C C . GLY A 1 104 ? -12.427 4.936 15.708 1.00 95.19 104 GLY A C 1
ATOM 816 O O . GLY A 1 104 ? -11.338 4.716 16.235 1.00 95.19 104 GLY A O 1
ATOM 817 N N . ASN A 1 105 ? -13.094 6.073 15.923 1.00 95.62 105 ASN A N 1
ATOM 818 C CA . ASN A 1 105 ? -12.590 7.142 16.790 1.00 95.62 105 ASN A CA 1
ATOM 819 C C . ASN A 1 105 ? -12.578 6.751 18.279 1.00 95.62 105 ASN A C 1
ATOM 821 O O . ASN A 1 105 ? -11.648 7.131 18.994 1.00 95.62 105 ASN A O 1
ATOM 825 N N . GLU A 1 106 ? -13.560 5.975 18.747 1.00 95.69 106 GLU A N 1
ATOM 826 C CA . GLU A 1 106 ? -13.560 5.407 20.104 1.00 95.69 106 GLU A CA 1
ATOM 827 C C . GLU A 1 106 ? -12.366 4.467 20.315 1.00 95.69 106 GLU A C 1
ATOM 829 O O . GLU A 1 106 ? -11.614 4.633 21.278 1.00 95.69 106 GLU A O 1
ATOM 834 N N . ILE A 1 107 ? -12.135 3.543 19.373 1.00 95.56 107 ILE A N 1
ATOM 835 C CA . ILE A 1 107 ? -10.987 2.623 19.380 1.00 95.56 107 ILE A CA 1
ATOM 836 C C . ILE A 1 107 ? -9.673 3.410 19.422 1.00 95.56 107 ILE A C 1
ATOM 838 O O . ILE A 1 107 ? -8.799 3.135 20.246 1.00 95.56 107 ILE A O 1
ATOM 842 N N . VAL A 1 108 ? -9.537 4.417 18.557 1.00 95.62 108 VAL A N 1
ATOM 843 C CA . VAL A 1 108 ? -8.343 5.269 18.487 1.00 95.62 108 VAL A CA 1
ATOM 844 C C . VAL A 1 108 ? -8.093 6.000 19.802 1.00 95.62 108 VAL A C 1
ATOM 846 O O . VAL A 1 108 ? -6.951 6.043 20.264 1.00 95.62 108 VAL A O 1
ATOM 849 N N . SER A 1 109 ? -9.142 6.545 20.416 1.00 95.75 109 SER A N 1
ATOM 850 C CA . SER A 1 109 ? -9.040 7.274 21.682 1.00 95.75 109 SER A CA 1
ATOM 851 C C . SER A 1 109 ? -8.620 6.346 22.823 1.00 95.75 109 SER A C 1
ATOM 853 O O . SER A 1 109 ? -7.703 6.675 23.574 1.00 95.75 109 SER A O 1
ATOM 855 N N . ALA A 1 110 ? -9.224 5.158 22.905 1.00 95.25 110 ALA A N 1
ATOM 856 C CA . ALA A 1 110 ? -8.914 4.166 23.930 1.00 95.25 110 ALA A CA 1
ATOM 857 C C . ALA A 1 110 ? -7.485 3.609 23.799 1.00 95.25 110 ALA A C 1
ATOM 859 O O . ALA A 1 110 ? -6.758 3.539 24.789 1.00 95.25 110 ALA A O 1
ATOM 860 N N . ILE A 1 111 ? -7.046 3.271 22.580 1.00 95.00 111 ILE A N 1
ATOM 861 C CA . ILE A 1 111 ? -5.674 2.794 22.340 1.00 95.00 111 ILE A CA 1
ATOM 862 C C . ILE A 1 111 ? -4.663 3.907 22.617 1.00 95.00 111 ILE A C 1
ATOM 864 O O . ILE A 1 111 ? -3.632 3.654 23.234 1.00 95.00 111 ILE A O 1
ATOM 868 N N . THR A 1 112 ? -4.940 5.143 22.198 1.00 95.50 112 THR A N 1
ATOM 869 C CA . THR A 1 112 ? -4.034 6.274 22.453 1.00 95.50 112 THR A CA 1
ATOM 870 C C . THR A 1 112 ? -3.874 6.532 23.951 1.00 95.50 112 THR A C 1
ATOM 872 O O . THR A 1 112 ? -2.756 6.736 24.407 1.00 95.50 112 THR A O 1
ATOM 875 N N . ALA A 1 113 ? -4.955 6.446 24.732 1.00 95.00 113 ALA A N 1
ATOM 876 C CA . ALA A 1 113 ? -4.908 6.619 26.185 1.00 95.00 113 ALA A CA 1
ATOM 877 C C . ALA A 1 113 ? -4.132 5.507 26.920 1.00 95.00 113 ALA A C 1
ATOM 879 O O . ALA A 1 113 ? -3.597 5.748 27.998 1.00 95.00 113 ALA A O 1
ATOM 880 N N . MET A 1 114 ? -4.058 4.299 26.350 1.00 93.31 114 MET A N 1
ATOM 881 C CA . MET A 1 114 ? -3.297 3.176 26.916 1.00 93.31 114 MET A CA 1
ATOM 882 C C . MET A 1 114 ? -1.780 3.313 26.707 1.00 93.31 114 MET A C 1
ATOM 884 O O . MET A 1 114 ? -0.998 2.650 27.389 1.00 93.31 114 MET A O 1
ATOM 888 N N . ASN A 1 115 ? -1.352 4.136 25.749 1.00 93.69 115 ASN A N 1
ATOM 889 C CA . ASN A 1 115 ? 0.047 4.240 25.357 1.00 93.69 115 ASN A CA 1
ATOM 890 C C . ASN A 1 115 ? 0.747 5.462 25.981 1.00 93.69 115 ASN A C 1
ATOM 892 O O . ASN A 1 115 ? 0.087 6.425 26.375 1.00 93.69 115 ASN A O 1
ATOM 896 N N . PRO A 1 116 ? 2.093 5.452 26.073 1.00 92.56 116 PRO A N 1
ATOM 897 C CA . PRO A 1 116 ? 2.852 6.588 26.582 1.00 92.56 116 PRO A CA 1
ATOM 898 C C . PRO A 1 116 ? 2.586 7.876 25.802 1.00 92.56 116 PRO A C 1
ATOM 900 O O . PRO A 1 116 ? 2.306 7.856 24.599 1.00 92.56 116 PRO A O 1
ATOM 903 N N . ASN A 1 117 ? 2.765 9.011 26.481 1.00 85.75 117 ASN A N 1
ATOM 904 C CA . ASN A 1 117 ? 2.700 10.328 25.858 1.00 85.75 117 ASN A CA 1
ATOM 905 C C . ASN A 1 117 ? 3.638 10.351 24.633 1.00 85.75 117 ASN A C 1
ATOM 907 O O . ASN A 1 117 ? 4.785 9.929 24.755 1.00 85.75 117 ASN A O 1
ATOM 911 N N . LEU A 1 118 ? 3.137 10.819 23.481 1.00 89.12 118 LEU A N 1
ATOM 912 C CA . LEU A 1 118 ? 3.710 10.774 22.114 1.00 89.12 118 LEU A CA 1
ATOM 913 C C . LEU A 1 118 ? 3.259 9.610 21.210 1.00 89.12 118 LEU A C 1
ATOM 915 O O . LEU A 1 118 ? 3.254 9.787 19.988 1.00 89.12 118 LEU A O 1
ATOM 919 N N . VAL A 1 119 ? 2.838 8.463 21.748 1.00 93.25 119 VAL A N 1
ATOM 920 C CA . VAL A 1 119 ? 2.327 7.353 20.925 1.00 93.25 119 VAL A CA 1
ATOM 921 C C . VAL A 1 119 ? 0.830 7.547 20.711 1.00 93.25 119 VAL A C 1
ATOM 923 O O . VAL A 1 119 ? 0.015 7.309 21.596 1.00 93.25 119 VAL A O 1
ATOM 926 N N . THR A 1 120 ? 0.466 8.006 19.515 1.00 94.00 120 THR A N 1
ATOM 927 C CA . THR A 1 120 ? -0.925 8.302 19.156 1.00 94.00 120 THR A CA 1
ATOM 928 C C . THR A 1 120 ? -1.356 7.460 17.969 1.00 94.00 120 THR A C 1
ATOM 930 O O . THR A 1 120 ? -0.662 7.402 16.951 1.00 94.00 120 THR A O 1
ATOM 933 N N . LEU A 1 121 ? -2.512 6.811 18.093 1.00 94.56 121 LEU A N 1
ATOM 934 C CA . LEU A 1 121 ? -3.161 6.175 16.957 1.00 94.56 121 LEU A CA 1
ATOM 935 C C . LEU A 1 121 ? -4.000 7.229 16.230 1.00 94.56 121 LEU A C 1
ATOM 937 O O . LEU A 1 121 ? -4.496 8.182 16.831 1.00 94.56 121 LEU A O 1
ATOM 941 N N . LYS A 1 122 ? -4.161 7.083 14.918 1.00 93.19 122 LYS A N 1
ATOM 942 C CA . LYS A 1 122 ? -4.980 7.993 14.120 1.00 93.19 122 LYS A CA 1
ATOM 943 C C . LYS A 1 122 ? -5.906 7.190 13.220 1.00 93.19 122 LYS A C 1
ATOM 945 O O . LYS A 1 122 ? -5.437 6.333 12.478 1.00 93.19 122 LYS A O 1
ATOM 950 N N . MET A 1 123 ? -7.193 7.534 13.223 1.00 93.31 123 MET A N 1
ATOM 951 C CA . MET A 1 123 ? -8.119 7.069 12.194 1.00 93.31 123 MET A CA 1
ATOM 952 C C . MET A 1 123 ? -7.726 7.725 10.866 1.00 93.31 123 MET A C 1
ATOM 954 O O . MET A 1 123 ? -7.818 8.948 10.720 1.00 93.31 123 MET A O 1
ATOM 958 N N . GLU A 1 124 ? -7.189 6.937 9.934 1.00 91.25 124 GLU A N 1
ATOM 959 C CA . GLU A 1 124 ? -6.747 7.456 8.638 1.00 91.25 124 GLU A CA 1
ATOM 960 C C . GLU A 1 124 ? -7.867 7.394 7.608 1.00 91.25 124 GLU A C 1
ATOM 962 O O . GLU A 1 124 ? -8.221 8.425 7.044 1.00 91.25 124 GLU A O 1
ATOM 967 N N . LYS A 1 125 ? -8.403 6.194 7.367 1.00 92.75 125 LYS A N 1
ATOM 968 C CA . LYS A 1 125 ? -9.391 5.938 6.321 1.00 92.75 125 LYS A CA 1
ATOM 969 C C . LYS A 1 125 ? -10.320 4.801 6.715 1.00 92.75 125 LYS A C 1
ATOM 971 O O . LYS A 1 125 ? -9.914 3.881 7.424 1.00 92.75 125 LYS A O 1
ATOM 976 N N . LEU A 1 126 ? -11.533 4.835 6.183 1.00 94.88 126 LEU A N 1
ATOM 977 C CA . LEU A 1 126 ? -12.463 3.713 6.166 1.00 94.88 126 LEU A CA 1
ATOM 978 C C . LEU A 1 126 ? -12.533 3.138 4.752 1.00 94.88 126 LEU A C 1
ATOM 980 O O . LEU A 1 126 ? -12.568 3.897 3.791 1.00 94.88 126 LEU A O 1
ATOM 984 N N . TYR A 1 127 ? -12.580 1.813 4.622 1.00 95.50 127 TYR A N 1
ATOM 985 C CA . TYR A 1 127 ? -12.706 1.134 3.333 1.00 95.50 127 TYR A CA 1
ATOM 986 C C . TYR A 1 127 ? -14.087 0.501 3.164 1.00 95.50 127 TYR A C 1
ATOM 988 O O . TYR A 1 127 ? -14.460 -0.354 3.966 1.00 95.50 127 TYR A O 1
ATOM 996 N N . HIS A 1 128 ? -14.821 0.881 2.116 1.00 92.62 128 HIS A N 1
ATOM 997 C CA . HIS A 1 128 ? -16.087 0.244 1.749 1.00 92.62 128 HIS A CA 1
ATOM 998 C C . HIS A 1 128 ? -16.498 0.571 0.297 1.00 92.62 128 HIS A C 1
ATOM 1000 O O . HIS A 1 128 ? -16.632 1.742 -0.035 1.00 92.62 128 HIS A O 1
ATOM 1006 N N . PRO A 1 129 ? -16.759 -0.418 -0.574 1.00 93.44 129 PRO A N 1
ATOM 1007 C CA . PRO A 1 129 ? -16.308 -1.809 -0.507 1.00 93.44 129 PRO A CA 1
ATOM 1008 C C . PRO A 1 129 ? -14.779 -1.937 -0.655 1.00 93.44 129 PRO A C 1
ATOM 1010 O O . PRO A 1 129 ? -14.099 -1.022 -1.126 1.00 93.44 129 PRO A O 1
ATOM 1013 N N . CYS A 1 130 ? -14.225 -3.088 -0.259 1.00 95.12 130 CYS A N 1
ATOM 1014 C CA . CYS A 1 130 ? -12.808 -3.401 -0.442 1.00 95.12 130 CYS A CA 1
ATOM 1015 C C . CYS A 1 130 ? -12.525 -4.903 -0.560 1.00 95.12 130 CYS A C 1
ATOM 1017 O O . CYS A 1 130 ? -13.315 -5.746 -0.136 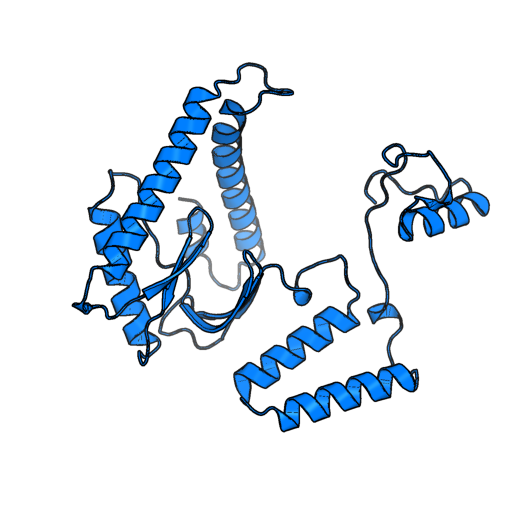1.00 95.12 130 CYS A O 1
ATOM 1019 N N . PHE A 1 131 ? -11.353 -5.218 -1.105 1.00 95.06 131 PHE A N 1
ATOM 1020 C CA . PHE A 1 131 ? -10.766 -6.545 -1.160 1.00 95.06 131 PHE A CA 1
ATOM 1021 C C . PHE A 1 131 ? -9.384 -6.542 -0.519 1.00 95.06 131 PHE A C 1
ATOM 1023 O O . PHE A 1 131 ? -8.516 -5.740 -0.870 1.00 95.06 131 PHE A O 1
ATOM 1030 N N . LEU A 1 132 ? -9.168 -7.497 0.382 1.00 94.62 132 LEU A N 1
ATOM 1031 C CA . LEU A 1 132 ? -7.854 -7.836 0.912 1.00 94.62 132 LEU A CA 1
ATOM 1032 C C . LEU A 1 132 ? -7.411 -9.135 0.239 1.00 94.62 132 LEU A C 1
ATOM 1034 O O . LEU A 1 132 ? -8.030 -10.173 0.460 1.00 94.62 132 LEU A O 1
ATOM 1038 N N . LEU A 1 133 ? -6.380 -9.076 -0.605 1.00 93.75 133 LEU A N 1
ATOM 1039 C CA . LEU A 1 133 ? -5.898 -10.252 -1.333 1.00 93.75 133 LEU A CA 1
ATOM 1040 C C . LEU A 1 133 ? -4.831 -10.972 -0.510 1.00 93.75 133 LEU A C 1
ATOM 1042 O O . LEU A 1 133 ? -4.999 -12.119 -0.110 1.00 93.75 133 LEU A O 1
ATOM 1046 N N . THR A 1 134 ? -3.715 -10.290 -0.259 1.00 93.62 134 THR A N 1
ATOM 1047 C CA . THR A 1 134 ? -2.581 -10.813 0.512 1.00 93.62 134 THR A CA 1
ATOM 1048 C C . THR A 1 134 ? -1.881 -9.677 1.258 1.00 93.62 134 THR A C 1
ATOM 1050 O O . THR A 1 134 ? -2.269 -8.509 1.162 1.00 93.62 134 THR A O 1
ATOM 1053 N N . LYS A 1 135 ? -0.828 -10.000 2.022 1.00 91.06 135 LYS A N 1
ATOM 1054 C CA . LYS A 1 135 ? -0.012 -8.988 2.703 1.00 91.06 135 LYS A CA 1
ATOM 1055 C C . LYS A 1 135 ? 0.469 -7.935 1.702 1.00 91.06 135 LYS A C 1
ATOM 1057 O O . LYS A 1 135 ? 1.043 -8.273 0.668 1.00 91.06 135 LYS A O 1
ATOM 1062 N N . LYS A 1 136 ? 0.230 -6.663 2.027 1.00 92.19 136 LYS A N 1
ATOM 1063 C CA . LYS A 1 136 ? 0.553 -5.487 1.198 1.00 92.19 136 LYS A CA 1
ATOM 1064 C C . LYS A 1 136 ? -0.154 -5.447 -0.166 1.00 92.19 136 LYS A C 1
ATOM 1066 O O . LYS A 1 136 ? 0.270 -4.687 -1.034 1.00 92.19 136 LYS A O 1
ATOM 1071 N N . ARG A 1 137 ? -1.220 -6.238 -0.360 1.00 95.19 137 ARG A N 1
ATOM 1072 C CA . ARG A 1 137 ? -2.037 -6.265 -1.582 1.00 95.19 137 ARG A CA 1
ATOM 1073 C C . ARG A 1 137 ? -3.521 -6.147 -1.257 1.00 95.19 137 ARG A C 1
ATOM 1075 O O . ARG A 1 137 ? -4.165 -7.127 -0.881 1.00 95.19 137 ARG A O 1
ATOM 1082 N N . TYR A 1 138 ? -4.061 -4.946 -1.412 1.00 94.94 138 TYR A N 1
ATOM 1083 C CA . TYR A 1 138 ? -5.469 -4.656 -1.157 1.00 94.94 138 TYR A CA 1
ATOM 1084 C C . TYR A 1 138 ? -5.961 -3.480 -1.995 1.00 94.94 138 TYR A C 1
ATOM 1086 O O . TYR A 1 138 ? -5.172 -2.660 -2.466 1.00 94.94 138 TYR A O 1
ATOM 1094 N N . VAL A 1 139 ? -7.273 -3.412 -2.197 1.00 96.81 139 VAL A N 1
ATOM 1095 C CA . VAL A 1 139 ? -7.920 -2.386 -3.016 1.00 96.81 139 VAL A CA 1
ATOM 1096 C C . VAL A 1 139 ? -9.317 -2.092 -2.501 1.00 96.81 139 VAL A C 1
ATOM 1098 O O . VAL A 1 139 ? -10.007 -2.995 -2.038 1.00 96.81 139 VAL A O 1
ATOM 1101 N N . GLY A 1 140 ? -9.756 -0.845 -2.578 1.00 95.88 140 GLY A N 1
ATOM 1102 C CA . GLY A 1 140 ? -11.114 -0.481 -2.200 1.00 95.88 140 GLY A CA 1
ATOM 1103 C C . GLY A 1 140 ? -11.396 0.997 -2.370 1.00 95.88 140 GLY A C 1
ATOM 1104 O O . GLY A 1 140 ? -10.491 1.798 -2.612 1.00 95.88 140 GLY A O 1
ATOM 1105 N N . TYR A 1 141 ? -12.661 1.356 -2.200 1.00 95.56 141 TYR A N 1
ATOM 1106 C CA . TYR A 1 141 ? -13.042 2.750 -2.039 1.00 95.56 141 TYR A CA 1
ATOM 1107 C C . TYR A 1 141 ? -12.765 3.188 -0.606 1.00 95.56 141 TYR A C 1
ATOM 1109 O O . TYR A 1 141 ? -13.146 2.510 0.350 1.00 95.56 141 TYR A O 1
ATOM 1117 N N . SER A 1 142 ? -12.048 4.300 -0.474 1.00 94.44 142 SER A N 1
ATOM 1118 C CA . SER A 1 142 ? -11.633 4.865 0.802 1.00 94.44 142 SER A CA 1
ATOM 1119 C C . SER A 1 142 ? -12.361 6.174 1.101 1.00 94.44 142 SER A C 1
ATOM 1121 O O . SER A 1 142 ? -12.508 7.034 0.229 1.00 94.44 142 SER A O 1
ATOM 1123 N N . TYR A 1 143 ? -12.790 6.304 2.353 1.00 93.19 143 TYR A N 1
ATOM 1124 C CA . TYR A 1 143 ? -13.391 7.495 2.940 1.00 93.19 143 TYR A CA 1
ATOM 1125 C C . TYR A 1 143 ? -12.410 8.073 3.955 1.00 93.19 143 TYR A C 1
ATOM 1127 O O . TYR A 1 143 ? -11.944 7.354 4.843 1.00 93.19 143 TYR A O 1
ATOM 1135 N N . GLU A 1 144 ? -12.113 9.362 3.851 1.00 89.88 144 GLU A N 1
ATOM 1136 C CA . GLU A 1 144 ? -11.299 10.097 4.824 1.00 89.88 144 GLU A CA 1
ATOM 1137 C C . GLU A 1 144 ? -12.172 10.863 5.829 1.00 89.88 144 GLU A C 1
ATOM 1139 O O . GLU A 1 144 ? -11.728 11.134 6.946 1.00 89.88 144 GLU A O 1
ATOM 1144 N N . SER A 1 145 ? -13.426 11.164 5.470 1.00 87.50 145 SER A N 1
ATOM 1145 C CA . SER A 1 145 ? -14.433 11.726 6.376 1.00 87.50 145 SER A CA 1
ATOM 1146 C C . SER A 1 145 ? -15.829 11.112 6.172 1.00 87.50 145 SER A C 1
ATOM 1148 O O . SER A 1 145 ? -16.122 10.591 5.092 1.00 87.50 145 SER A O 1
ATOM 1150 N N . PRO A 1 146 ? -16.714 11.173 7.189 1.00 87.06 146 PRO A N 1
ATOM 1151 C CA . PRO A 1 146 ? -18.089 10.681 7.076 1.00 87.06 146 PRO A CA 1
ATOM 1152 C C . PRO A 1 146 ? -18.953 11.455 6.067 1.00 87.06 146 PRO A C 1
ATOM 1154 O O . PRO A 1 146 ? -19.919 10.903 5.543 1.00 87.06 146 PRO A O 1
ATOM 1157 N N . GLU A 1 147 ? -18.633 12.726 5.818 1.00 85.94 147 GLU A N 1
ATOM 1158 C CA . GLU A 1 147 ? -19.366 13.624 4.914 1.00 85.94 147 GLU A CA 1
ATOM 1159 C C . GLU A 1 147 ? -18.787 13.653 3.489 1.00 85.94 147 GLU A C 1
ATOM 1161 O O . GLU A 1 147 ? -19.246 14.426 2.649 1.00 85.94 147 GLU A O 1
ATOM 1166 N N . GLN A 1 148 ? -17.765 12.843 3.205 1.00 84.44 148 GLN A N 1
ATOM 1167 C CA . GLN A 1 148 ? -17.116 12.807 1.899 1.00 84.44 148 GLN A CA 1
ATOM 1168 C C . GLN A 1 148 ? -18.070 12.265 0.825 1.00 84.44 148 GLN A C 1
ATOM 1170 O O . GLN A 1 148 ? -18.545 11.134 0.916 1.00 84.44 148 GLN A O 1
ATOM 1175 N N . SER A 1 149 ? -18.318 13.068 -0.212 1.00 78.19 149 SER A N 1
ATOM 1176 C CA . SER A 1 149 ? -19.156 12.692 -1.356 1.00 78.19 149 SER A CA 1
ATOM 1177 C C . SER A 1 149 ? -18.392 11.894 -2.415 1.00 78.19 149 SER A C 1
ATOM 1179 O O . SER A 1 149 ? -18.915 10.923 -2.955 1.00 78.19 149 SER A O 1
ATOM 1181 N N . GLU A 1 150 ? -17.152 12.285 -2.718 1.00 82.56 150 GLU A N 1
ATOM 1182 C CA . GLU A 1 150 ? -16.336 11.641 -3.750 1.00 82.56 150 GLU A CA 1
ATOM 1183 C C . GLU A 1 150 ? -15.511 10.489 -3.179 1.00 82.56 150 GLU A C 1
ATOM 1185 O O . GLU A 1 150 ? -14.670 10.686 -2.306 1.00 82.56 150 GLU A O 1
ATOM 1190 N N . LEU A 1 151 ? -15.705 9.279 -3.697 1.00 86.56 151 LEU A N 1
ATOM 1191 C CA . LEU A 1 151 ? -14.966 8.099 -3.252 1.00 86.56 151 LEU A CA 1
ATOM 1192 C C . LEU A 1 151 ? -13.562 8.056 -3.857 1.00 86.56 151 LEU A C 1
ATOM 1194 O O . LEU A 1 151 ? -13.389 8.125 -5.076 1.00 86.56 151 LEU A O 1
ATOM 1198 N N . VAL A 1 152 ? -12.547 7.853 -3.014 1.00 91.75 152 VAL A N 1
ATOM 1199 C CA . VAL A 1 152 ? -11.163 7.697 -3.478 1.00 91.75 152 VAL A CA 1
ATOM 1200 C C . VAL A 1 152 ? -10.870 6.216 -3.686 1.00 91.75 152 VAL A C 1
ATOM 1202 O O . VAL A 1 152 ? -10.798 5.453 -2.722 1.00 91.75 152 VAL A O 1
ATOM 1205 N N . PHE A 1 153 ? -10.681 5.808 -4.941 1.00 94.50 153 PHE A N 1
ATOM 1206 C CA . PHE A 1 153 ? -10.217 4.463 -5.284 1.00 94.50 153 PHE A CA 1
ATOM 1207 C C . PHE A 1 153 ? -8.753 4.304 -4.857 1.00 94.50 153 PHE A C 1
ATOM 1209 O O . PHE A 1 153 ? -7.861 4.910 -5.453 1.00 94.50 153 PHE A O 1
ATOM 1216 N N . ASP A 1 154 ? -8.505 3.516 -3.813 1.00 95.25 154 ASP A N 1
ATOM 1217 C CA . ASP A 1 154 ? -7.167 3.291 -3.268 1.00 95.25 154 ASP A CA 1
ATOM 1218 C C . ASP A 1 154 ? -6.741 1.841 -3.524 1.00 95.25 154 ASP A C 1
ATOM 1220 O O . ASP A 1 154 ? -7.408 0.887 -3.120 1.00 95.25 154 ASP A O 1
ATOM 1224 N N . ALA A 1 155 ? -5.616 1.685 -4.218 1.00 95.62 155 ALA A N 1
ATOM 1225 C CA . ALA A 1 155 ? -5.029 0.412 -4.610 1.00 95.62 155 ALA A CA 1
ATOM 1226 C C . ALA A 1 155 ? -3.601 0.321 -4.060 1.00 95.62 155 ALA A C 1
ATOM 1228 O O . ALA A 1 155 ? -2.756 1.176 -4.337 1.00 95.62 155 ALA A O 1
ATOM 1229 N N . LYS A 1 156 ? -3.306 -0.731 -3.294 1.00 94.25 156 LYS A N 1
ATOM 1230 C CA . LYS A 1 156 ? -1.985 -0.985 -2.707 1.00 94.25 156 LYS A CA 1
ATOM 1231 C C . LYS A 1 156 ? -1.435 -2.307 -3.210 1.00 94.25 156 LYS A C 1
ATOM 1233 O O . LYS A 1 156 ? -2.073 -3.341 -3.058 1.00 94.25 156 LYS A O 1
ATOM 1238 N N . GLY A 1 157 ? -0.254 -2.262 -3.826 1.00 92.88 157 GLY A N 1
ATOM 1239 C CA . GLY A 1 157 ? 0.537 -3.434 -4.222 1.00 92.88 157 GLY A CA 1
ATOM 1240 C C . GLY A 1 157 ? -0.040 -4.319 -5.333 1.00 92.88 157 GLY A C 1
ATOM 1241 O O . GLY A 1 157 ? 0.674 -5.209 -5.799 1.00 92.88 157 GLY A O 1
ATOM 1242 N N . ILE A 1 158 ? -1.279 -4.078 -5.766 1.00 94.88 158 ILE A N 1
ATOM 1243 C CA . ILE A 1 158 ? -1.908 -4.749 -6.908 1.00 94.88 158 ILE A CA 1
ATOM 1244 C C . ILE A 1 158 ? -1.416 -4.174 -8.239 1.00 94.88 158 ILE A C 1
ATOM 1246 O O . ILE A 1 158 ? -0.870 -3.070 -8.293 1.00 94.88 158 ILE A O 1
ATOM 1250 N N . GLU A 1 159 ? -1.644 -4.914 -9.316 1.00 94.62 159 GLU A N 1
ATOM 1251 C CA . GLU A 1 159 ? -1.106 -4.680 -10.659 1.00 94.62 159 GLU A CA 1
ATOM 1252 C C . GLU A 1 159 ? -1.454 -3.290 -11.220 1.00 94.62 159 GLU A C 1
ATOM 1254 O O . GLU A 1 159 ? -0.700 -2.764 -12.029 1.00 94.62 159 GLU A O 1
ATOM 1259 N N . ILE A 1 160 ? -2.511 -2.639 -10.716 1.00 94.69 160 ILE A N 1
ATOM 1260 C CA . ILE A 1 160 ? -2.889 -1.263 -11.082 1.00 94.69 160 ILE A CA 1
ATOM 1261 C C . ILE A 1 160 ? -1.754 -0.262 -10.830 1.00 94.69 160 ILE A C 1
ATOM 1263 O O . ILE A 1 160 ? -1.474 0.582 -11.679 1.00 94.69 160 ILE A O 1
ATOM 1267 N N . VAL A 1 161 ? -1.100 -0.345 -9.665 1.00 93.69 161 VAL A N 1
ATOM 1268 C CA . VAL A 1 161 ? -0.090 0.640 -9.229 1.00 93.69 161 VAL A CA 1
ATOM 1269 C C . VAL A 1 161 ? 1.342 0.194 -9.506 1.00 93.69 161 VAL A C 1
ATOM 1271 O O . VAL A 1 161 ? 2.288 0.954 -9.277 1.00 93.69 161 VAL A O 1
ATOM 1274 N N . ARG A 1 162 ? 1.532 -1.044 -9.968 1.00 91.44 162 ARG A N 1
ATOM 1275 C CA . ARG A 1 162 ? 2.862 -1.569 -10.260 1.00 91.44 162 ARG A CA 1
ATOM 1276 C C . ARG A 1 162 ? 3.282 -1.181 -11.676 1.00 91.44 162 ARG A C 1
ATOM 1278 O O . ARG A 1 162 ? 2.531 -1.341 -12.629 1.00 91.44 162 ARG A O 1
ATOM 1285 N N . ARG A 1 163 ? 4.528 -0.729 -11.817 1.00 88.75 163 ARG A N 1
ATOM 1286 C CA . ARG A 1 163 ? 5.118 -0.334 -13.110 1.00 88.75 163 ARG A CA 1
ATOM 1287 C C . ARG A 1 163 ? 5.718 -1.505 -13.890 1.00 88.75 163 ARG A C 1
ATOM 1289 O O . ARG A 1 163 ? 6.295 -1.306 -14.945 1.00 88.75 163 ARG A O 1
ATOM 1296 N N . ASP A 1 164 ? 5.641 -2.722 -13.355 1.00 88.06 164 ASP A N 1
ATOM 1297 C CA . ASP A 1 164 ? 6.195 -3.912 -13.997 1.00 88.06 164 ASP A CA 1
ATOM 1298 C C . ASP A 1 164 ? 5.260 -4.594 -14.998 1.00 88.06 164 ASP A C 1
ATOM 1300 O O . ASP A 1 164 ? 5.687 -5.548 -15.648 1.00 88.06 164 ASP A O 1
ATOM 1304 N N . THR A 1 165 ? 4.024 -4.116 -15.114 1.00 90.69 165 THR A N 1
ATOM 1305 C CA . THR A 1 165 ? 3.009 -4.623 -16.040 1.00 90.69 165 THR A CA 1
ATOM 1306 C C . THR A 1 165 ? 2.706 -3.588 -17.123 1.00 90.69 165 THR A C 1
ATOM 1308 O O . THR A 1 165 ? 3.101 -2.428 -17.010 1.00 90.69 165 THR A O 1
ATOM 1311 N N . CYS A 1 166 ? 2.030 -4.006 -18.193 1.00 92.75 166 CYS A N 1
ATOM 1312 C CA . CYS A 1 166 ? 1.624 -3.097 -19.257 1.00 92.75 166 CYS A CA 1
ATOM 1313 C C . CYS A 1 166 ? 0.328 -2.342 -18.903 1.00 92.75 166 CYS A C 1
ATOM 1315 O O . CYS A 1 166 ? -0.486 -2.790 -18.085 1.00 92.75 166 CYS A O 1
ATOM 1317 N N . GLY A 1 167 ? 0.113 -1.197 -19.554 1.00 94.38 167 GLY A N 1
ATOM 1318 C CA . GLY A 1 167 ? -1.056 -0.341 -19.332 1.00 94.38 167 GLY A CA 1
ATOM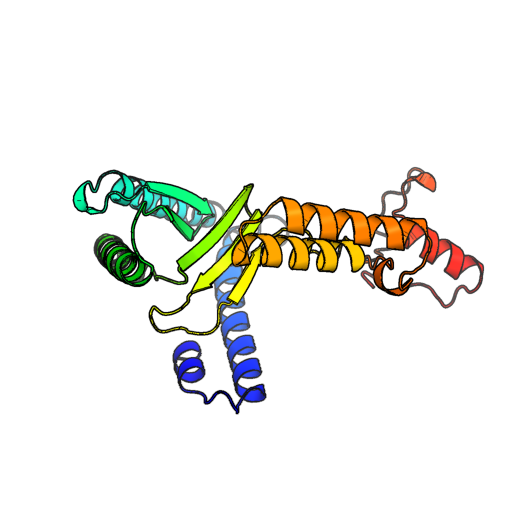 1319 C C . GLY A 1 167 ? -2.392 -1.059 -19.545 1.00 94.38 167 GLY A C 1
ATOM 1320 O O . GLY A 1 167 ? -3.347 -0.788 -18.819 1.00 94.38 167 GLY A O 1
ATOM 1321 N N . ALA A 1 168 ? -2.453 -2.021 -20.468 1.00 95.06 168 ALA A N 1
ATOM 1322 C CA . ALA A 1 168 ? -3.643 -2.824 -20.727 1.00 95.06 168 ALA A CA 1
ATOM 1323 C C . ALA A 1 168 ? -4.100 -3.596 -19.478 1.00 95.06 168 ALA A C 1
ATOM 1325 O O . ALA A 1 168 ? -5.294 -3.615 -19.176 1.00 95.06 168 ALA A O 1
ATOM 1326 N N . VAL A 1 169 ? -3.165 -4.180 -18.719 1.00 95.25 169 VAL A N 1
ATOM 1327 C CA . VAL A 1 169 ? -3.475 -4.916 -17.481 1.00 95.25 169 VAL A CA 1
ATOM 1328 C C . VAL A 1 169 ? -3.996 -3.960 -16.413 1.00 95.25 169 VAL A C 1
ATOM 1330 O O . VAL A 1 169 ? -5.074 -4.192 -15.869 1.00 95.25 169 VAL A O 1
ATOM 1333 N N . SER A 1 170 ? -3.271 -2.868 -16.154 1.00 94.75 170 SER A N 1
ATOM 1334 C CA . SER A 1 170 ? -3.642 -1.885 -15.127 1.00 94.75 170 SER A CA 1
ATOM 1335 C C . SER A 1 170 ? -5.024 -1.272 -15.398 1.00 9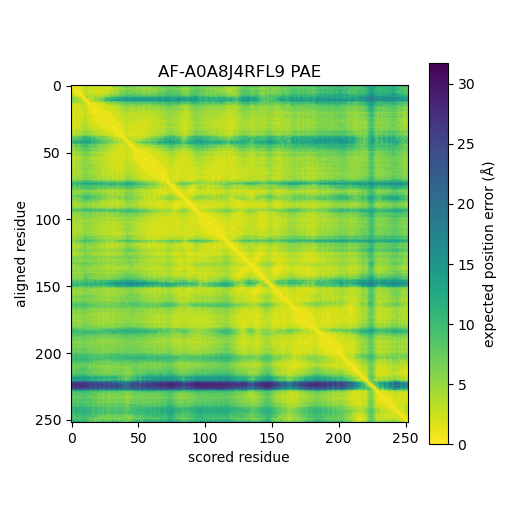4.75 170 SER A C 1
ATOM 1337 O O . SER A 1 170 ? -5.907 -1.342 -14.542 1.00 94.75 170 SER A O 1
ATOM 1339 N N . LYS A 1 171 ? -5.267 -0.786 -16.625 1.00 94.94 171 LYS A N 1
ATOM 1340 C CA . LYS A 1 171 ? -6.548 -0.181 -17.031 1.00 94.94 171 LYS A CA 1
ATOM 1341 C C . LYS A 1 171 ? -7.709 -1.173 -16.969 1.00 94.94 171 LYS A C 1
ATOM 1343 O O . LYS A 1 171 ? -8.776 -0.838 -16.451 1.00 94.94 171 LYS A O 1
ATOM 1348 N N . THR A 1 172 ? -7.508 -2.390 -17.482 1.00 96.19 172 THR A N 1
ATOM 1349 C CA . THR A 1 172 ? -8.557 -3.423 -17.492 1.00 96.19 172 THR A CA 1
ATOM 1350 C C . THR A 1 172 ? -8.913 -3.847 -16.072 1.00 96.19 172 THR A C 1
ATOM 1352 O O . THR A 1 172 ? -10.097 -3.961 -15.747 1.00 96.19 172 THR A O 1
ATOM 1355 N N . LEU A 1 173 ? -7.914 -4.044 -15.207 1.00 96.12 173 LEU A N 1
ATOM 1356 C CA . LEU A 1 173 ? -8.128 -4.428 -13.814 1.00 96.12 173 LEU A CA 1
ATOM 1357 C C . LEU A 1 173 ? -8.808 -3.311 -13.015 1.00 96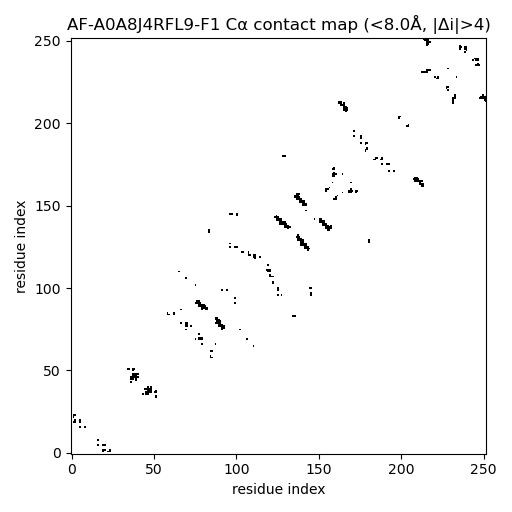.12 173 LEU A C 1
ATOM 1359 O O . LEU A 1 173 ? -9.765 -3.584 -12.293 1.00 96.12 173 LEU A O 1
ATOM 1363 N N . GLU A 1 174 ? -8.370 -2.059 -13.173 1.00 95.94 174 GLU A N 1
ATOM 1364 C CA . GLU A 1 174 ? -8.999 -0.917 -12.505 1.00 95.94 174 GLU A CA 1
ATOM 1365 C C . GLU A 1 174 ? -10.472 -0.796 -12.891 1.00 95.94 174 GLU A C 1
ATOM 1367 O O . GLU A 1 174 ? -11.339 -0.745 -12.014 1.00 95.94 174 GLU A O 1
ATOM 1372 N N . LYS A 1 175 ? -10.781 -0.815 -14.193 1.00 95.69 175 LYS A N 1
ATOM 1373 C CA . LYS A 1 175 ? -12.168 -0.701 -14.652 1.00 95.69 175 LYS A CA 1
ATOM 1374 C C . LYS A 1 175 ? -13.018 -1.885 -14.193 1.00 95.69 175 LYS A C 1
ATOM 1376 O O . LYS A 1 175 ? -14.156 -1.675 -13.786 1.00 95.69 175 LYS A O 1
ATOM 1381 N N . SER A 1 176 ? -12.459 -3.095 -14.202 1.00 96.31 176 SER A N 1
ATOM 1382 C CA . SER A 1 176 ? -13.121 -4.305 -13.698 1.00 96.31 176 SER A CA 1
ATOM 1383 C C . SER A 1 176 ? -13.514 -4.176 -12.227 1.00 96.31 176 SER A C 1
ATOM 1385 O O . SER A 1 176 ? -14.652 -4.463 -11.862 1.00 96.31 176 SER A O 1
ATOM 1387 N N . LEU A 1 177 ? -12.591 -3.709 -11.382 1.00 95.75 177 LEU A N 1
ATOM 1388 C CA . LEU A 1 177 ? -12.841 -3.538 -9.951 1.00 95.75 177 LEU A CA 1
ATOM 1389 C C . LEU A 1 177 ? -13.855 -2.430 -9.674 1.00 95.75 177 LEU A C 1
ATOM 1391 O O . LEU A 1 177 ? -14.724 -2.611 -8.828 1.00 95.75 177 LEU A O 1
ATOM 1395 N N . ARG A 1 178 ? -13.792 -1.316 -10.411 1.00 95.25 178 ARG A N 1
ATOM 1396 C CA . ARG A 1 178 ? -14.784 -0.235 -10.301 1.00 95.25 178 ARG A CA 1
ATOM 1397 C C . ARG A 1 178 ? -16.187 -0.710 -10.671 1.00 95.25 178 ARG A C 1
ATOM 1399 O O . ARG A 1 178 ? -17.099 -0.535 -9.873 1.00 95.25 178 ARG A O 1
ATOM 1406 N N . LEU A 1 179 ? -16.334 -1.394 -11.812 1.00 94.94 179 LEU A N 1
ATOM 1407 C CA . LEU A 1 179 ? -17.613 -1.982 -12.232 1.00 94.94 179 LEU A CA 1
ATOM 1408 C C . LEU A 1 179 ? -18.162 -2.939 -11.170 1.00 94.94 179 LEU A C 1
ATOM 1410 O O . LEU A 1 179 ? -19.346 -2.896 -10.845 1.00 94.94 179 LEU A O 1
ATOM 1414 N N . PHE A 1 180 ? -17.297 -3.776 -10.592 1.00 95.06 180 PHE A N 1
ATOM 1415 C CA . PHE A 1 180 ? -17.709 -4.690 -9.535 1.00 95.06 180 PHE A CA 1
ATOM 1416 C C . PHE A 1 180 ? -18.148 -3.952 -8.263 1.00 95.06 180 PHE A C 1
ATOM 1418 O O . PHE A 1 180 ? -19.171 -4.298 -7.679 1.00 95.06 180 PHE A O 1
ATOM 1425 N N . PHE A 1 181 ? -17.402 -2.936 -7.828 1.00 93.88 181 PHE A N 1
ATOM 1426 C CA . PHE A 1 181 ? -17.729 -2.170 -6.626 1.00 93.88 181 PHE A CA 1
ATOM 1427 C C . PHE A 1 181 ? -18.994 -1.316 -6.770 1.00 93.88 181 PHE A C 1
ATOM 1429 O O . PHE A 1 181 ? -19.702 -1.142 -5.781 1.00 93.88 181 PHE A O 1
ATOM 1436 N N . GLU A 1 182 ? -19.283 -0.810 -7.968 1.00 91.88 182 GLU A N 1
ATOM 1437 C CA . GLU A 1 182 ? -20.436 0.057 -8.244 1.00 91.88 182 GLU A CA 1
ATOM 1438 C C . GLU A 1 182 ? -21.721 -0.737 -8.503 1.00 91.88 182 GLU A C 1
ATOM 1440 O O . GLU A 1 182 ? -22.768 -0.407 -7.951 1.00 91.88 182 GLU A O 1
ATOM 1445 N N . HIS A 1 183 ? -21.650 -1.797 -9.313 1.00 92.19 183 HIS A N 1
ATOM 1446 C CA . HIS A 1 183 ? -22.839 -2.528 -9.768 1.00 92.19 183 HIS A CA 1
ATOM 1447 C C . HIS A 1 183 ? -23.053 -3.866 -9.058 1.00 92.19 183 HIS A C 1
ATOM 1449 O O . HIS A 1 183 ? -24.151 -4.413 -9.117 1.00 92.19 183 HIS A O 1
ATOM 1455 N N . GLN A 1 184 ? -22.009 -4.431 -8.438 1.00 89.56 184 GLN A N 1
ATOM 1456 C CA . GLN A 1 184 ? -22.017 -5.776 -7.840 1.00 89.56 184 GLN A CA 1
ATOM 1457 C C . GLN A 1 184 ? -22.559 -6.870 -8.784 1.00 89.56 184 GLN A C 1
ATOM 1459 O O . GLN A 1 184 ? -23.063 -7.903 -8.347 1.00 89.56 184 GLN A O 1
ATOM 1464 N N . ASN A 1 185 ? -22.428 -6.661 -10.101 1.00 92.38 185 ASN A N 1
ATOM 1465 C CA . ASN A 1 185 ? -22.962 -7.539 -11.135 1.00 92.38 185 ASN A CA 1
ATOM 1466 C C . ASN A 1 185 ? -21.834 -8.276 -11.871 1.00 92.38 185 ASN A C 1
ATOM 1468 O O . ASN A 1 185 ? -21.075 -7.704 -12.657 1.00 92.38 185 ASN A O 1
ATOM 1472 N N . THR A 1 186 ? -21.747 -9.585 -11.647 1.00 92.94 186 THR A N 1
ATOM 1473 C CA . THR A 1 186 ? -20.735 -10.450 -12.270 1.00 92.94 186 THR A CA 1
ATOM 1474 C C . THR A 1 186 ? -20.965 -10.670 -13.765 1.00 92.94 186 THR A C 1
ATOM 1476 O O . THR A 1 186 ? -20.001 -10.894 -14.500 1.00 92.94 186 THR A O 1
ATOM 1479 N N . SER A 1 187 ? -22.208 -10.572 -1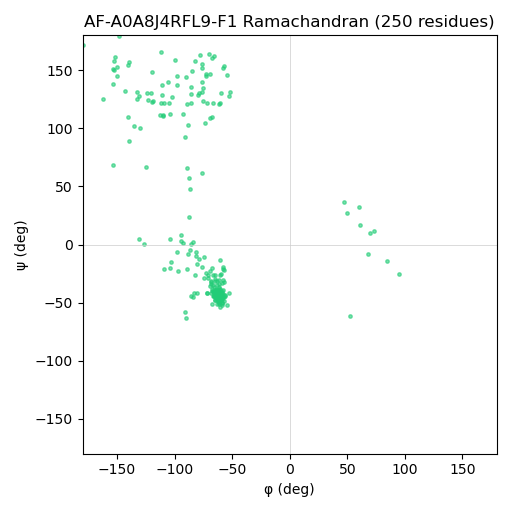4.243 1.00 95.06 187 SER A N 1
ATOM 1480 C CA . SER A 1 187 ? -22.540 -10.746 -15.663 1.00 95.06 187 SER A CA 1
ATOM 1481 C C . SER A 1 187 ? -22.047 -9.567 -16.496 1.00 95.06 187 SER A C 1
ATOM 1483 O O . SER A 1 187 ? -21.457 -9.764 -17.558 1.00 95.06 187 SER A O 1
ATOM 1485 N N . GLU A 1 188 ? -22.217 -8.347 -15.986 1.00 94.31 188 GLU A N 1
ATOM 1486 C CA . GLU A 1 188 ? -21.699 -7.137 -16.629 1.00 94.31 188 GLU A CA 1
ATOM 1487 C C . GLU A 1 188 ? -20.166 -7.147 -16.680 1.00 94.31 188 GLU A C 1
ATOM 1489 O O . GLU A 1 188 ? -19.568 -6.897 -17.730 1.00 94.31 188 GLU A O 1
ATOM 1494 N N . LEU A 1 189 ? -19.525 -7.530 -15.571 1.00 95.62 189 LEU A N 1
ATOM 1495 C CA . LEU A 1 189 ? -18.076 -7.691 -15.510 1.00 95.62 189 LEU A CA 1
ATOM 1496 C C . LEU A 1 189 ? -17.572 -8.723 -16.532 1.00 95.62 189 LEU A C 1
ATOM 1498 O O . LEU A 1 189 ? -16.602 -8.470 -17.251 1.00 95.62 189 LEU A O 1
ATOM 1502 N N . LYS A 1 190 ? -18.246 -9.874 -16.638 1.00 96.62 190 LYS A N 1
ATOM 1503 C CA . LYS A 1 190 ? -17.919 -10.911 -17.625 1.00 96.62 190 LYS A CA 1
ATOM 1504 C C . LYS A 1 190 ? -18.029 -10.371 -19.052 1.00 96.62 190 LYS A C 1
ATOM 1506 O O . LYS A 1 190 ? -17.104 -10.568 -19.839 1.00 96.62 190 LYS A O 1
ATOM 1511 N N . ALA A 1 191 ? -19.111 -9.664 -19.373 1.00 96.94 191 ALA A N 1
ATOM 1512 C CA . ALA A 1 191 ? -19.309 -9.071 -20.694 1.00 96.94 191 ALA A CA 1
ATOM 1513 C C . ALA A 1 191 ? -18.229 -8.023 -21.024 1.00 96.94 191 ALA A C 1
ATOM 1515 O O . ALA A 1 191 ? -17.717 -7.987 -22.147 1.00 96.94 191 ALA A O 1
ATOM 1516 N N . TYR A 1 192 ? -17.835 -7.200 -20.044 1.00 97.12 192 TYR A N 1
ATOM 1517 C CA . TYR A 1 192 ? -16.721 -6.260 -20.180 1.00 97.12 192 TYR A CA 1
ATOM 1518 C C . TYR A 1 192 ? -15.411 -6.983 -20.525 1.00 97.12 192 TYR A C 1
ATOM 1520 O O . TYR A 1 192 ? -14.775 -6.648 -21.527 1.00 97.12 192 TYR A O 1
ATOM 1528 N N . LEU A 1 193 ? -15.039 -8.005 -19.749 1.00 97.12 193 LEU A N 1
ATOM 1529 C CA . LEU A 1 193 ? -13.802 -8.764 -19.954 1.00 97.12 193 LEU A CA 1
ATOM 1530 C C . LEU A 1 193 ? -13.784 -9.492 -21.301 1.00 97.12 193 LEU A C 1
ATOM 1532 O O . LEU A 1 193 ? -12.810 -9.380 -22.043 1.00 97.12 193 LEU A O 1
ATOM 1536 N N . GLN A 1 194 ? -14.879 -10.164 -21.668 1.00 97.69 194 GLN A N 1
ATOM 1537 C CA . GLN A 1 194 ? -15.006 -10.835 -22.965 1.00 97.69 194 GLN A CA 1
ATOM 1538 C C . GLN A 1 194 ? -14.831 -9.855 -24.131 1.00 97.69 194 GLN A C 1
ATOM 1540 O O . GLN A 1 194 ? -14.149 -10.170 -25.110 1.00 97.69 194 GLN A O 1
ATOM 1545 N N . ARG A 1 195 ? -15.380 -8.638 -24.017 1.00 96.94 195 ARG A N 1
ATOM 1546 C CA . ARG A 1 195 ? -15.179 -7.582 -25.016 1.00 96.94 195 ARG A CA 1
ATOM 1547 C C . ARG A 1 195 ? -13.715 -7.149 -25.099 1.00 96.94 195 ARG A C 1
ATOM 1549 O O . ARG A 1 195 ? -13.208 -7.014 -26.211 1.00 96.94 195 ARG A O 1
ATOM 1556 N N . GLN A 1 196 ? -13.038 -6.945 -23.964 1.00 96.62 196 GLN A N 1
ATOM 1557 C CA . GLN A 1 196 ? -11.611 -6.591 -23.952 1.00 96.62 196 GLN A CA 1
ATOM 1558 C C . GLN A 1 196 ? -10.756 -7.688 -24.597 1.00 96.62 196 GLN A C 1
ATOM 1560 O O . GLN A 1 196 ? -9.960 -7.397 -25.487 1.00 96.62 196 GLN A O 1
ATOM 1565 N N . TRP A 1 197 ? -10.973 -8.956 -24.247 1.00 96.75 197 TRP A N 1
ATOM 1566 C CA . TRP A 1 197 ? -10.248 -10.073 -24.861 1.00 96.75 197 TRP A CA 1
ATOM 1567 C C . TRP A 1 197 ? -10.518 -10.194 -26.362 1.00 96.75 197 TRP A C 1
ATOM 1569 O O . TRP A 1 197 ? -9.585 -10.390 -27.135 1.00 96.75 197 TRP A O 1
ATOM 1579 N N . THR A 1 198 ? -11.761 -9.991 -26.802 1.00 97.56 198 THR A N 1
ATOM 1580 C CA . THR A 1 198 ? -12.108 -9.992 -28.234 1.00 97.56 198 THR A CA 1
ATOM 1581 C C . THR A 1 198 ? -11.399 -8.864 -28.992 1.00 97.56 198 THR A C 1
ATOM 1583 O O . THR A 1 198 ? -10.914 -9.068 -30.106 1.00 97.56 198 THR A O 1
ATOM 1586 N N . GLN A 1 199 ? -11.299 -7.667 -28.406 1.00 96.00 199 GLN A N 1
ATOM 1587 C CA . GLN A 1 199 ? -10.550 -6.553 -29.000 1.00 96.00 199 GLN A CA 1
ATOM 1588 C C . GLN A 1 199 ? -9.062 -6.887 -29.143 1.00 96.00 199 GLN A C 1
ATOM 1590 O O . GLN A 1 199 ? -8.506 -6.674 -30.218 1.00 96.00 199 GLN A O 1
ATOM 1595 N N . ILE A 1 200 ? -8.459 -7.486 -28.112 1.00 96.00 200 ILE A N 1
ATOM 1596 C CA . ILE A 1 200 ? -7.055 -7.922 -28.125 1.00 96.00 200 ILE A CA 1
ATOM 1597 C C . ILE A 1 200 ? -6.818 -8.970 -29.216 1.00 96.00 200 ILE A C 1
ATOM 1599 O O . ILE A 1 200 ? -5.937 -8.791 -30.051 1.00 96.00 200 ILE A O 1
ATOM 1603 N N . LEU A 1 201 ? -7.634 -10.029 -29.255 1.00 96.19 201 LEU A N 1
ATOM 1604 C CA . LEU A 1 201 ? -7.498 -11.111 -30.238 1.00 96.19 201 LEU A CA 1
ATOM 1605 C C . LEU A 1 201 ? -7.740 -10.636 -31.677 1.00 96.19 201 LEU A C 1
ATOM 1607 O O . LEU A 1 201 ? -7.127 -11.153 -32.603 1.00 96.19 201 LEU A O 1
ATOM 1611 N N . SER A 1 202 ? -8.604 -9.636 -31.867 1.00 96.81 202 SER A N 1
ATOM 1612 C CA . SER A 1 202 ? -8.848 -9.020 -33.181 1.00 96.81 202 SER A CA 1
ATOM 1613 C C . SER A 1 202 ? -7.842 -7.926 -33.562 1.00 96.81 202 SER A C 1
ATOM 1615 O O . SER A 1 202 ? -8.008 -7.301 -34.606 1.00 96.81 202 SER A O 1
ATOM 1617 N N . GLY A 1 203 ? -6.832 -7.648 -32.728 1.00 94.06 203 GLY A N 1
ATOM 1618 C CA . GLY A 1 203 ? -5.821 -6.614 -32.983 1.00 94.06 203 GLY A CA 1
ATOM 1619 C C . GLY A 1 203 ? -6.336 -5.169 -32.902 1.00 94.06 203 GLY A C 1
ATOM 1620 O O . GLY A 1 203 ? -5.617 -4.239 -33.255 1.00 94.06 203 GLY A O 1
ATOM 1621 N N . ARG A 1 204 ? -7.566 -4.944 -32.420 1.00 93.38 2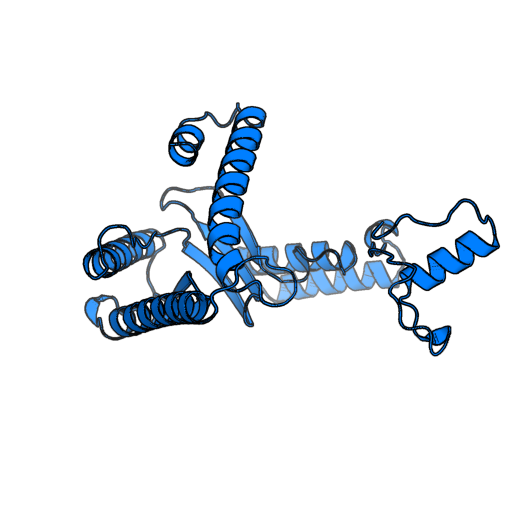04 ARG A N 1
ATOM 1622 C CA . ARG A 1 204 ? -8.196 -3.615 -32.300 1.00 93.38 204 ARG A CA 1
ATOM 1623 C C . ARG A 1 204 ? -7.842 -2.947 -30.969 1.00 93.38 204 ARG A C 1
ATOM 1625 O O . ARG A 1 204 ? -8.727 -2.631 -30.174 1.00 93.38 204 ARG A O 1
ATOM 1632 N N . VAL A 1 205 ? -6.549 -2.771 -30.710 1.00 93.75 205 VAL A N 1
ATOM 1633 C CA . VAL A 1 205 ? -6.020 -2.183 -29.468 1.00 93.75 205 VAL A CA 1
ATOM 1634 C C . VAL A 1 205 ? -4.839 -1.255 -29.744 1.00 93.75 205 VAL A C 1
ATOM 1636 O O . VAL A 1 205 ? -4.130 -1.409 -30.735 1.00 93.75 205 VAL A O 1
ATOM 1639 N N . SER A 1 206 ? -4.606 -0.285 -28.857 1.00 93.31 206 SER A N 1
ATOM 1640 C CA . SER A 1 206 ? -3.422 0.574 -28.944 1.00 93.31 206 SER A CA 1
ATOM 1641 C C . SER A 1 206 ? -2.184 -0.181 -28.474 1.00 93.31 206 SER A C 1
ATOM 1643 O O . SER A 1 206 ? -2.134 -0.627 -27.329 1.00 93.31 206 SER A O 1
ATOM 1645 N N . LEU A 1 207 ? -1.153 -0.265 -29.318 1.00 93.50 207 LEU A N 1
ATOM 1646 C CA . LEU A 1 207 ? 0.125 -0.889 -28.953 1.00 93.50 207 LEU A CA 1
ATOM 1647 C C . LEU A 1 207 ? 0.811 -0.193 -27.770 1.00 93.50 207 LEU A C 1
ATOM 1649 O O . LEU A 1 207 ? 1.537 -0.847 -27.027 1.00 93.50 207 LEU A O 1
ATOM 1653 N N . GLN A 1 208 ? 0.547 1.102 -27.552 1.00 94.06 208 GLN A N 1
ATOM 1654 C CA . GLN A 1 208 ? 1.102 1.852 -26.417 1.00 94.06 208 GLN A CA 1
ATOM 1655 C C . GLN A 1 208 ? 0.718 1.227 -25.069 1.00 94.06 208 GLN A C 1
ATOM 1657 O O . GLN A 1 208 ? 1.524 1.215 -24.143 1.00 94.06 208 GLN A O 1
ATOM 1662 N N . ASP A 1 209 ? -0.476 0.637 -24.974 1.00 93.56 209 ASP A N 1
ATOM 1663 C CA . ASP A 1 209 ? -0.949 -0.011 -23.749 1.00 93.56 209 ASP A CA 1
ATOM 1664 C C . ASP A 1 209 ? -0.273 -1.363 -23.483 1.00 93.56 209 ASP A C 1
ATOM 1666 O O . ASP A 1 209 ? -0.382 -1.893 -22.379 1.00 93.56 209 ASP A O 1
ATOM 1670 N N . PHE A 1 210 ? 0.466 -1.903 -24.454 1.00 95.19 210 PHE A N 1
ATOM 1671 C CA . PHE A 1 210 ? 1.198 -3.168 -24.352 1.00 95.19 210 PHE A CA 1
ATOM 1672 C C . PHE A 1 210 ? 2.710 -2.969 -24.177 1.00 95.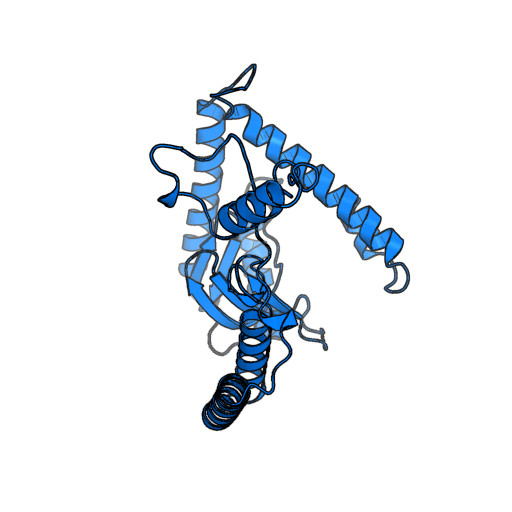19 210 PHE A C 1
ATOM 1674 O O . PHE A 1 210 ? 3.455 -3.947 -24.119 1.00 95.19 210 PHE A O 1
ATOM 1681 N N . VAL A 1 211 ? 3.172 -1.721 -24.049 1.00 93.88 211 VAL A N 1
ATOM 1682 C CA . VAL A 1 211 ? 4.582 -1.404 -23.802 1.00 93.88 211 VAL A CA 1
ATOM 1683 C C . VAL A 1 211 ? 4.937 -1.688 -22.342 1.00 93.88 211 VAL A C 1
ATOM 1685 O O . VAL A 1 211 ? 4.247 -1.257 -21.419 1.00 93.88 211 VAL A O 1
ATOM 1688 N N . PHE A 1 212 ? 6.045 -2.398 -22.138 1.00 93.56 212 PHE A N 1
ATOM 1689 C CA . PHE A 1 212 ? 6.661 -2.591 -20.829 1.00 93.56 212 PHE A CA 1
ATOM 1690 C C . PHE A 1 212 ? 7.806 -1.599 -20.643 1.00 93.56 212 PHE A C 1
ATOM 1692 O O . PHE A 1 212 ? 8.630 -1.429 -21.539 1.00 93.56 212 PHE A O 1
ATOM 1699 N N . THR A 1 213 ? 7.898 -1.001 -19.457 1.00 90.94 213 THR A N 1
ATOM 1700 C CA . THR A 1 213 ? 9.016 -0.139 -19.060 1.00 90.94 213 THR A CA 1
ATOM 1701 C C . THR A 1 213 ? 9.710 -0.741 -17.842 1.00 90.94 213 THR A C 1
ATOM 1703 O O . THR A 1 213 ? 9.086 -1.062 -16.829 1.00 90.94 213 THR A O 1
ATOM 1706 N N . LYS A 1 214 ? 11.014 -0.992 -17.961 1.00 90.50 214 LYS A N 1
ATOM 1707 C CA . LYS A 1 214 ? 11.811 -1.690 -16.949 1.00 90.50 214 LYS A CA 1
ATOM 1708 C C . LYS A 1 214 ? 13.197 -1.080 -16.883 1.00 90.50 214 LYS A C 1
ATOM 1710 O O . LYS A 1 214 ? 13.837 -0.966 -17.918 1.00 90.50 214 LYS A O 1
ATOM 1715 N N . GLU A 1 215 ? 13.642 -0.801 -15.661 1.00 91.38 215 GLU A N 1
ATOM 1716 C CA . GLU A 1 215 ? 14.985 -0.290 -15.402 1.00 91.38 215 GLU A CA 1
ATOM 1717 C C . GLU A 1 215 ? 16.057 -1.266 -15.904 1.00 91.38 215 GLU A C 1
ATOM 1719 O O . GLU A 1 215 ? 16.036 -2.458 -15.554 1.00 91.38 215 GLU A O 1
ATOM 1724 N N . VAL A 1 216 ? 17.022 -0.756 -16.669 1.00 90.94 216 VAL A N 1
ATOM 1725 C CA . VAL A 1 216 ? 18.199 -1.517 -17.111 1.00 90.94 216 VAL A CA 1
ATOM 1726 C C . VAL A 1 216 ? 19.419 -1.129 -16.273 1.00 90.94 216 VAL A C 1
ATOM 1728 O O . VAL A 1 216 ? 19.759 0.036 -16.120 1.00 90.94 216 VAL A O 1
ATOM 1731 N N . ARG A 1 217 ? 20.102 -2.119 -15.691 1.00 90.75 217 ARG A N 1
ATOM 1732 C CA . ARG A 1 217 ? 21.233 -1.940 -14.763 1.00 90.75 217 ARG A CA 1
ATOM 1733 C C . ARG A 1 217 ? 22.462 -2.707 -15.243 1.00 90.75 217 ARG A C 1
ATOM 1735 O O . ARG A 1 217 ? 22.882 -3.690 -14.621 1.00 90.75 217 ARG A O 1
ATOM 1742 N N . PHE A 1 218 ? 23.026 -2.283 -16.372 1.00 87.19 218 PHE A N 1
ATOM 1743 C CA . PHE A 1 218 ? 24.265 -2.873 -16.882 1.00 87.19 218 PHE A CA 1
ATOM 1744 C C . PHE A 1 218 ? 25.387 -2.831 -15.831 1.00 87.19 218 PHE A C 1
ATOM 1746 O O . PHE A 1 218 ? 25.429 -1.951 -14.974 1.00 87.19 218 PHE A O 1
ATOM 1753 N N . GLY A 1 219 ? 26.238 -3.860 -15.838 1.00 82.50 219 GLY A N 1
ATOM 1754 C CA . GLY A 1 219 ? 27.288 -4.068 -14.832 1.00 82.50 219 GLY A CA 1
ATOM 1755 C C . GLY A 1 219 ? 26.843 -4.775 -13.542 1.00 82.50 219 GLY A C 1
ATOM 1756 O O . GLY A 1 219 ? 27.698 -5.256 -12.809 1.00 82.50 219 GLY A O 1
ATOM 1757 N N . THR A 1 220 ? 25.535 -4.903 -13.271 1.00 85.56 220 THR A N 1
ATOM 1758 C CA . THR A 1 220 ? 25.027 -5.614 -12.068 1.00 85.56 220 THR A CA 1
ATOM 1759 C C . THR A 1 220 ? 24.484 -7.013 -12.345 1.00 85.56 220 THR A C 1
ATOM 1761 O O . THR A 1 220 ? 24.281 -7.796 -11.417 1.00 85.56 220 THR A O 1
ATOM 1764 N N . TYR A 1 221 ? 24.233 -7.348 -13.612 1.00 85.44 221 TYR A N 1
ATOM 1765 C CA . TYR A 1 221 ? 23.705 -8.655 -13.990 1.00 85.44 221 TYR A CA 1
ATOM 1766 C C . TYR A 1 221 ? 24.789 -9.731 -13.904 1.00 85.44 221 TYR A C 1
ATOM 1768 O O . TYR A 1 221 ? 25.898 -9.548 -14.397 1.00 85.44 221 TYR A O 1
ATOM 1776 N N . TYR A 1 222 ? 24.453 -10.877 -13.310 1.00 72.56 222 TYR A N 1
ATOM 1777 C CA . TYR A 1 222 ? 25.374 -12.004 -13.187 1.00 72.56 222 TYR A CA 1
ATOM 1778 C C . TYR A 1 222 ? 25.556 -12.700 -14.545 1.00 72.56 222 TYR A C 1
ATOM 1780 O O . TYR A 1 222 ? 24.679 -13.416 -15.028 1.00 72.56 222 TYR A O 1
ATOM 1788 N N . THR A 1 223 ? 26.697 -12.475 -15.187 1.00 64.44 223 THR A N 1
ATOM 1789 C CA . THR A 1 223 ? 27.000 -12.932 -16.549 1.00 64.44 223 THR A CA 1
ATOM 1790 C C . THR A 1 223 ? 27.640 -14.324 -16.562 1.00 64.44 223 THR A C 1
ATOM 1792 O O . THR A 1 223 ? 28.788 -14.481 -16.965 1.00 64.44 223 THR A O 1
ATOM 1795 N N . ARG A 1 224 ? 26.912 -15.372 -16.147 1.00 56.09 224 ARG A N 1
ATOM 1796 C CA . ARG A 1 224 ? 27.340 -16.762 -16.445 1.00 56.09 224 ARG A CA 1
ATOM 1797 C C . ARG A 1 224 ? 26.930 -17.227 -17.845 1.00 56.09 224 ARG A C 1
ATOM 1799 O O . ARG A 1 224 ? 27.616 -18.055 -18.430 1.00 56.09 224 ARG A O 1
ATOM 1806 N N . SER A 1 225 ? 25.864 -16.665 -18.412 1.00 57.97 225 SER A N 1
ATOM 1807 C CA . SER A 1 225 ? 25.498 -16.835 -19.820 1.00 57.97 225 SER A CA 1
ATOM 1808 C C . SER A 1 225 ? 24.691 -15.629 -20.311 1.00 57.97 225 SER A C 1
ATOM 1810 O O . SER A 1 225 ? 23.948 -14.999 -19.556 1.00 57.97 225 SER A O 1
ATOM 1812 N N . SER A 1 226 ? 24.794 -15.322 -21.604 1.00 57.31 226 SER A N 1
ATOM 1813 C CA . SER A 1 226 ? 23.999 -14.287 -22.284 1.00 57.31 226 SER A CA 1
ATOM 1814 C C . SER A 1 226 ? 22.482 -14.543 -22.245 1.00 57.31 226 SER A C 1
ATOM 1816 O O . SER A 1 226 ? 21.705 -13.629 -22.512 1.00 57.31 226 SER A O 1
ATOM 1818 N N . SER A 1 227 ? 22.049 -15.754 -21.871 1.00 60.78 227 SER A N 1
ATOM 1819 C CA . SER A 1 227 ? 20.642 -16.140 -21.697 1.00 60.78 227 SER A CA 1
ATOM 1820 C C . SER A 1 227 ? 20.026 -15.729 -20.352 1.00 60.78 227 SER A C 1
ATOM 1822 O O . SER A 1 227 ? 18.821 -15.875 -20.179 1.00 60.78 227 SER A O 1
ATOM 1824 N N . SER A 1 228 ? 20.811 -15.189 -19.412 1.00 75.38 228 SER A N 1
ATOM 1825 C CA . SER A 1 228 ? 20.313 -14.756 -18.095 1.00 75.38 228 SER A CA 1
ATOM 1826 C C . SER A 1 228 ? 19.897 -13.277 -18.034 1.00 75.38 228 SER A C 1
ATOM 1828 O O . SER A 1 228 ? 19.523 -12.786 -16.965 1.00 75.38 228 SER A O 1
ATOM 1830 N N . LEU A 1 229 ? 19.994 -12.535 -19.139 1.00 85.38 229 LEU A N 1
ATOM 1831 C CA . LEU A 1 229 ? 19.666 -11.110 -19.150 1.00 85.38 229 LEU A CA 1
ATOM 1832 C C . LEU A 1 229 ? 18.143 -10.886 -19.133 1.00 85.38 229 LEU A C 1
ATOM 1834 O O . LEU A 1 229 ? 17.414 -11.576 -19.849 1.00 85.38 229 LEU A O 1
ATOM 1838 N N . PRO A 1 230 ? 17.637 -9.895 -18.375 1.00 89.50 230 PRO A N 1
ATOM 1839 C CA . PRO A 1 230 ? 16.237 -9.495 -18.461 1.00 89.50 230 PRO A CA 1
ATOM 1840 C C . PRO A 1 230 ? 15.850 -9.061 -19.887 1.00 89.50 230 PRO A C 1
ATOM 1842 O O . PRO A 1 230 ? 16.691 -8.504 -20.596 1.00 89.50 230 PRO A O 1
ATOM 1845 N N . PRO A 1 231 ? 14.574 -9.201 -20.300 1.00 90.81 231 PRO A N 1
ATOM 1846 C CA . PRO A 1 231 ? 14.132 -8.824 -21.647 1.00 90.81 231 PRO A CA 1
ATOM 1847 C C . PRO A 1 231 ? 14.507 -7.393 -22.056 1.00 90.81 231 PRO A C 1
ATOM 1849 O O . PRO A 1 231 ? 14.975 -7.179 -23.170 1.00 90.81 231 PRO A O 1
ATOM 1852 N N . ALA A 1 232 ? 14.376 -6.427 -21.140 1.00 90.94 232 ALA A N 1
ATOM 1853 C CA . ALA A 1 232 ? 14.759 -5.036 -21.390 1.00 90.94 232 ALA A CA 1
ATOM 1854 C C . ALA A 1 232 ? 16.266 -4.882 -21.662 1.00 90.94 232 ALA A C 1
ATOM 1856 O O . ALA A 1 232 ? 16.653 -4.179 -22.590 1.00 90.94 232 ALA A O 1
ATOM 1857 N N . ALA A 1 233 ? 17.112 -5.612 -20.927 1.00 91.12 233 ALA A N 1
ATOM 1858 C CA . ALA A 1 233 ? 18.553 -5.622 -21.157 1.00 91.12 233 ALA A CA 1
ATOM 1859 C C . ALA A 1 233 ? 18.905 -6.275 -22.504 1.00 91.12 233 ALA A C 1
ATOM 1861 O O . ALA A 1 233 ? 19.766 -5.767 -23.210 1.00 91.12 233 ALA A O 1
ATOM 1862 N N . ILE A 1 234 ? 18.206 -7.343 -22.913 1.00 91.12 234 ILE A N 1
ATOM 1863 C CA . ILE A 1 234 ? 18.399 -7.968 -24.235 1.00 91.12 234 ILE A CA 1
ATOM 1864 C C . ILE A 1 234 ? 18.075 -6.975 -25.358 1.00 91.12 234 ILE A C 1
ATOM 1866 O O . ILE A 1 234 ? 18.827 -6.879 -26.329 1.00 91.12 234 ILE A O 1
ATOM 1870 N N . VAL A 1 235 ? 16.962 -6.244 -25.240 1.00 92.38 235 VAL A N 1
ATOM 1871 C CA . VAL A 1 235 ? 16.571 -5.215 -26.217 1.00 92.38 235 VAL A CA 1
ATOM 1872 C C . VAL A 1 235 ? 17.611 -4.098 -26.264 1.00 92.38 235 VAL A C 1
ATOM 1874 O O . VAL A 1 235 ? 18.070 -3.761 -27.353 1.00 92.38 235 VAL A O 1
ATOM 1877 N N . ALA A 1 236 ? 18.049 -3.597 -25.107 1.00 92.19 236 ALA A N 1
ATOM 1878 C CA . ALA A 1 236 ? 19.097 -2.585 -25.025 1.00 92.19 236 ALA A CA 1
ATOM 1879 C C . ALA A 1 236 ? 20.414 -3.068 -25.656 1.00 92.19 236 ALA A C 1
ATOM 1881 O O . ALA A 1 236 ? 20.979 -2.377 -26.496 1.00 92.19 236 ALA A O 1
ATOM 1882 N N . THR A 1 237 ? 20.863 -4.294 -25.363 1.00 90.56 237 THR A N 1
ATOM 1883 C CA . THR A 1 237 ? 22.068 -4.871 -25.983 1.00 90.56 237 THR A CA 1
ATOM 1884 C C . THR A 1 237 ? 21.929 -4.999 -27.501 1.00 90.56 237 THR A C 1
ATOM 1886 O O . THR A 1 237 ? 22.892 -4.762 -28.225 1.00 90.56 237 THR A O 1
ATOM 1889 N N . LYS A 1 238 ? 20.748 -5.367 -28.016 1.00 92.06 238 LYS A N 1
ATOM 1890 C CA . LYS A 1 238 ? 20.502 -5.396 -29.468 1.00 92.06 238 LYS A CA 1
ATOM 1891 C C . LYS A 1 238 ? 20.567 -3.996 -30.079 1.00 92.06 238 LYS A C 1
ATOM 1893 O O . LYS A 1 238 ? 21.155 -3.851 -31.145 1.00 92.06 238 LYS A O 1
ATOM 1898 N N . ALA A 1 239 ? 20.012 -2.992 -29.404 1.00 92.12 239 ALA A N 1
ATOM 1899 C CA . ALA A 1 239 ? 20.071 -1.604 -29.850 1.00 92.12 239 ALA A CA 1
ATOM 1900 C C . ALA A 1 239 ? 21.522 -1.084 -29.866 1.00 92.12 239 ALA A C 1
ATOM 1902 O O . ALA A 1 239 ? 21.957 -0.543 -30.876 1.00 92.12 239 ALA A O 1
ATOM 1903 N N . MET A 1 240 ? 22.308 -1.380 -28.824 1.00 92.88 240 MET A N 1
ATOM 1904 C CA . MET A 1 240 ? 23.737 -1.040 -28.739 1.00 92.88 240 MET A CA 1
ATOM 1905 C C . MET A 1 240 ? 24.593 -1.690 -29.835 1.00 92.88 240 MET A C 1
ATOM 1907 O O . MET A 1 240 ? 25.599 -1.126 -30.251 1.00 92.88 240 MET A O 1
ATOM 1911 N N . ARG A 1 241 ? 24.218 -2.883 -30.321 1.00 92.69 241 ARG A N 1
ATOM 1912 C CA . ARG A 1 241 ? 24.902 -3.516 -31.466 1.00 92.69 241 ARG A CA 1
ATOM 1913 C C . ARG A 1 241 ? 24.664 -2.767 -32.775 1.00 92.69 241 ARG A C 1
ATOM 1915 O O . ARG A 1 241 ? 25.524 -2.823 -33.646 1.00 92.69 241 ARG A O 1
ATOM 1922 N N . ALA A 1 242 ? 23.502 -2.132 -32.924 1.00 94.81 242 ALA A N 1
ATOM 1923 C CA . ALA A 1 242 ? 23.182 -1.319 -34.093 1.00 94.81 242 ALA A CA 1
ATOM 1924 C C . ALA A 1 242 ? 23.814 0.078 -33.992 1.00 94.81 242 ALA A C 1
ATOM 1926 O O . ALA A 1 242 ? 24.374 0.561 -34.970 1.00 94.81 242 ALA A O 1
ATOM 1927 N N . ASP A 1 243 ? 23.764 0.693 -32.809 1.00 95.31 243 ASP A N 1
ATOM 1928 C CA . ASP A 1 243 ? 24.431 1.959 -32.504 1.00 95.31 243 ASP A CA 1
ATOM 1929 C C . ASP A 1 243 ? 25.029 1.921 -31.085 1.00 95.31 243 ASP A C 1
ATOM 1931 O O . ASP A 1 243 ? 24.291 1.984 -30.100 1.00 95.31 243 ASP A O 1
ATOM 1935 N N . PRO A 1 244 ? 26.363 1.869 -30.933 1.00 92.06 244 PRO A N 1
ATOM 1936 C CA . PRO A 1 244 ? 27.005 1.862 -29.619 1.00 92.06 244 PRO A CA 1
ATOM 1937 C C . PRO A 1 244 ? 26.667 3.071 -28.734 1.00 92.06 244 PRO A C 1
ATOM 1939 O O . PRO A 1 244 ? 26.844 2.998 -27.521 1.00 92.06 244 PRO A O 1
ATOM 1942 N N . ARG A 1 245 ? 26.181 4.185 -29.303 1.00 92.94 245 ARG A N 1
ATOM 1943 C CA . ARG A 1 245 ? 25.829 5.400 -28.549 1.00 92.94 245 ARG A CA 1
ATOM 1944 C C . ARG A 1 245 ? 24.480 5.319 -27.840 1.00 92.94 245 ARG A C 1
ATOM 1946 O O . ARG A 1 245 ? 24.210 6.173 -26.999 1.00 92.94 245 ARG A O 1
ATOM 1953 N N . VAL A 1 246 ? 23.647 4.320 -28.142 1.00 92.44 246 VAL A N 1
ATOM 1954 C CA . VAL A 1 246 ? 22.344 4.124 -27.479 1.00 92.44 246 VAL A CA 1
ATOM 1955 C C . VAL A 1 246 ? 22.439 3.280 -26.204 1.00 92.44 246 VAL A C 1
ATOM 1957 O O . VAL A 1 246 ? 21.466 2.646 -25.796 1.00 92.44 246 VAL A O 1
ATOM 1960 N N . GLU A 1 247 ? 23.616 3.226 -25.580 1.00 91.06 247 GLU A N 1
ATOM 1961 C CA . GLU A 1 247 ? 23.777 2.580 -24.282 1.00 91.06 247 GLU A CA 1
ATOM 1962 C C . GLU A 1 247 ? 22.907 3.288 -23.228 1.00 91.06 247 GLU A C 1
ATOM 1964 O O . GLU A 1 247 ? 23.079 4.492 -23.006 1.00 91.06 247 GLU A O 1
ATOM 1969 N N . PRO A 1 248 ? 21.969 2.573 -22.576 1.00 91.31 248 PRO A N 1
ATOM 1970 C CA . PRO A 1 248 ? 21.140 3.168 -21.547 1.00 91.31 248 PRO A CA 1
ATOM 1971 C C . PRO A 1 248 ? 21.978 3.493 -20.314 1.00 91.31 248 PRO A C 1
ATOM 1973 O O . PRO A 1 248 ? 22.909 2.768 -19.941 1.00 91.31 248 PRO A O 1
ATOM 1976 N N . ARG A 1 249 ? 21.607 4.568 -19.629 1.00 92.06 249 ARG A N 1
ATOM 1977 C CA . ARG A 1 249 ? 22.200 4.930 -18.345 1.00 92.06 249 ARG A CA 1
ATOM 1978 C C . ARG A 1 249 ? 21.827 3.901 -17.281 1.00 92.06 249 ARG A C 1
ATOM 1980 O O . ARG A 1 249 ? 20.863 3.146 -17.390 1.00 92.06 249 ARG A O 1
ATOM 1987 N N . TYR A 1 250 ? 22.607 3.883 -16.205 1.00 91.31 250 TYR A N 1
ATOM 1988 C CA . TYR A 1 250 ? 22.337 2.998 -15.082 1.00 91.31 250 TYR A CA 1
ATOM 1989 C C . TYR A 1 250 ? 20.961 3.289 -14.461 1.00 91.31 250 TYR A C 1
ATOM 1991 O O . TYR A 1 250 ? 20.723 4.396 -13.978 1.00 91.31 250 TYR A O 1
ATOM 1999 N N . ALA A 1 251 ? 20.105 2.265 -14.427 1.00 88.38 251 ALA A N 1
ATOM 2000 C CA . ALA A 1 251 ? 18.717 2.326 -13.968 1.00 88.38 251 ALA A CA 1
ATOM 2001 C C . ALA A 1 251 ? 17.824 3.296 -14.770 1.00 88.38 251 ALA A C 1
ATOM 2003 O O . ALA A 1 251 ? 16.900 3.879 -14.201 1.00 88.38 251 ALA A O 1
ATOM 2004 N N . GLU A 1 252 ? 18.100 3.450 -16.070 1.00 86.31 252 GLU A N 1
ATOM 2005 C CA . GLU A 1 252 ? 17.188 4.076 -17.043 1.00 86.31 252 GLU A CA 1
ATOM 2006 C C . GLU A 1 252 ? 15.969 3.196 -17.346 1.00 86.31 252 GLU A C 1
ATOM 2008 O O . GLU A 1 252 ? 16.144 1.955 -17.448 1.00 86.31 252 GLU A O 1
#

pLDDT: mean 92.1, std 5.94, range [56.09, 97.69]